Protein AF-A0A9X3H3V2-F1 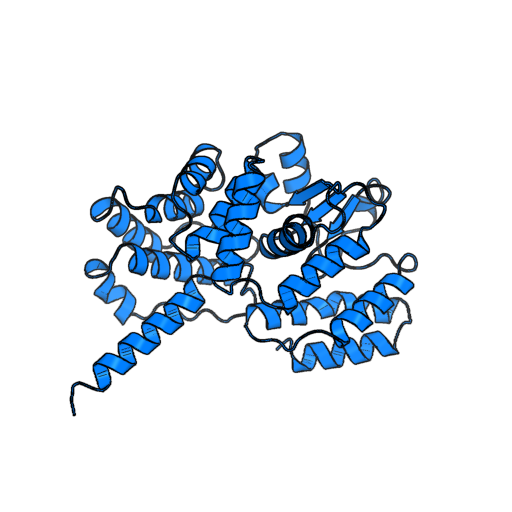(afdb_monomer)

Radius of gyration: 20.36 Å; Cα contacts (8 Å, |Δi|>4): 418; chains: 1; bounding box: 53×54×56 Å

Structure (mmCIF, N/CA/C/O backbone):
data_AF-A0A9X3H3V2-F1
#
_entry.id   AF-A0A9X3H3V2-F1
#
loop_
_atom_site.group_PDB
_atom_site.id
_atom_site.type_symbol
_atom_site.label_atom_id
_atom_site.label_alt_id
_atom_site.label_comp_id
_atom_site.label_asym_id
_atom_site.label_entity_id
_atom_site.label_seq_id
_atom_site.pdbx_PDB_ins_code
_atom_site.Cartn_x
_atom_site.Cartn_y
_atom_site.Cartn_z
_atom_site.occupancy
_atom_site.B_iso_or_equiv
_atom_site.auth_seq_id
_atom_site.auth_comp_id
_atom_site.auth_asym_id
_atom_site.auth_atom_id
_atom_site.pdbx_PDB_model_num
ATOM 1 N N . MET A 1 1 ? 30.804 -32.889 -5.001 1.00 40.91 1 MET A N 1
ATOM 2 C CA . MET A 1 1 ? 30.190 -31.909 -4.074 1.00 40.91 1 MET A CA 1
ATOM 3 C C . MET A 1 1 ? 30.409 -30.465 -4.551 1.00 40.91 1 MET A C 1
ATOM 5 O O . MET A 1 1 ? 31.005 -29.672 -3.840 1.00 40.91 1 MET A O 1
ATOM 9 N N . LYS A 1 2 ? 29.957 -30.107 -5.760 1.00 33.97 2 LYS A N 1
ATOM 10 C CA . LYS A 1 2 ? 29.980 -28.711 -6.259 1.00 33.97 2 LYS A CA 1
ATOM 11 C C . LYS A 1 2 ? 28.601 -28.218 -6.723 1.00 33.97 2 LYS A C 1
ATOM 13 O O . LYS A 1 2 ? 28.373 -27.022 -6.775 1.00 33.97 2 LYS A O 1
ATOM 18 N N . SER A 1 3 ? 27.652 -29.129 -6.941 1.00 34.62 3 SER A N 1
ATOM 19 C CA . SER A 1 3 ? 26.297 -28.804 -7.413 1.00 34.62 3 SER A CA 1
ATOM 20 C C . SER A 1 3 ? 25.302 -28.439 -6.304 1.00 34.62 3 SER A C 1
ATOM 22 O O . SER A 1 3 ? 24.216 -27.964 -6.600 1.00 34.62 3 SER A O 1
ATOM 24 N N . VAL A 1 4 ? 25.656 -28.646 -5.030 1.00 34.03 4 VAL A N 1
ATOM 25 C CA . VAL A 1 4 ? 24.771 -28.343 -3.885 1.00 34.03 4 VAL A CA 1
ATOM 26 C C . VAL A 1 4 ? 24.890 -26.875 -3.446 1.00 34.03 4 VAL A C 1
ATOM 28 O O . VAL A 1 4 ? 23.927 -26.317 -2.937 1.00 34.03 4 VAL A O 1
ATOM 31 N N . LEU A 1 5 ? 26.027 -26.215 -3.710 1.00 32.19 5 LEU A N 1
ATOM 32 C CA . LEU A 1 5 ? 26.212 -24.796 -3.370 1.00 32.19 5 LEU A CA 1
ATOM 33 C C . LEU A 1 5 ? 25.426 -23.851 -4.297 1.00 32.19 5 LEU A C 1
ATOM 35 O O . LEU A 1 5 ? 24.900 -22.851 -3.825 1.00 32.19 5 LEU A O 1
ATOM 39 N N . LEU A 1 6 ? 25.290 -24.182 -5.589 1.00 31.16 6 LEU A N 1
ATOM 40 C CA . LEU A 1 6 ? 24.523 -23.353 -6.532 1.00 31.16 6 LEU A CA 1
ATOM 41 C C . LEU A 1 6 ? 23.019 -23.352 -6.215 1.00 31.16 6 LEU A C 1
ATOM 43 O O . LEU A 1 6 ? 22.368 -22.321 -6.327 1.00 31.16 6 LEU A O 1
ATOM 47 N N . ALA A 1 7 ? 22.471 -24.485 -5.766 1.00 29.69 7 ALA A N 1
ATOM 48 C CA . ALA A 1 7 ? 21.060 -24.578 -5.390 1.00 29.69 7 ALA A CA 1
ATOM 49 C C . ALA A 1 7 ? 20.729 -23.751 -4.130 1.00 29.69 7 ALA A C 1
ATOM 51 O O . ALA A 1 7 ? 19.632 -23.214 -4.024 1.00 29.69 7 ALA A O 1
ATOM 52 N N . LEU A 1 8 ? 21.681 -23.600 -3.201 1.00 29.52 8 LEU A N 1
ATOM 53 C CA . LEU A 1 8 ? 21.511 -22.778 -1.996 1.00 29.52 8 LEU A CA 1
ATOM 54 C C . LEU A 1 8 ? 21.546 -21.268 -2.296 1.00 29.52 8 LEU A C 1
ATOM 56 O O . LEU A 1 8 ? 20.777 -20.532 -1.686 1.00 29.52 8 LEU A O 1
ATOM 60 N N . LEU A 1 9 ? 22.346 -20.823 -3.274 1.00 31.61 9 LEU A N 1
ATOM 61 C CA . LEU A 1 9 ? 22.368 -19.423 -3.736 1.00 31.61 9 LEU A CA 1
ATOM 62 C C . LEU A 1 9 ? 21.058 -19.006 -4.438 1.00 31.61 9 LEU A C 1
ATOM 64 O O . LEU A 1 9 ? 20.591 -17.881 -4.258 1.00 31.61 9 LEU A O 1
ATOM 68 N N . PHE A 1 10 ? 20.410 -19.924 -5.163 1.00 30.44 10 PHE A N 1
ATOM 69 C CA . PHE A 1 10 ? 19.099 -19.672 -5.784 1.00 30.44 10 PHE A CA 1
ATOM 70 C C . PHE A 1 10 ? 17.932 -19.659 -4.781 1.00 30.44 10 PHE A C 1
ATOM 72 O O . PHE A 1 10 ? 16.942 -18.959 -4.986 1.00 30.44 10 PHE A O 1
ATOM 79 N N . ILE A 1 11 ? 18.030 -20.396 -3.669 1.00 30.86 11 ILE A N 1
ATOM 80 C CA . ILE A 1 11 ? 17.001 -20.353 -2.616 1.00 30.86 11 ILE A CA 1
ATOM 81 C C . ILE A 1 11 ? 17.081 -19.030 -1.833 1.00 30.86 11 ILE A C 1
ATOM 83 O O . ILE A 1 11 ? 16.044 -18.484 -1.453 1.00 30.86 11 ILE A O 1
ATOM 87 N N . SER A 1 12 ? 18.278 -18.455 -1.654 1.00 31.70 12 SER A N 1
ATOM 88 C CA . SER A 1 12 ? 18.417 -17.119 -1.062 1.00 31.70 12 SER A CA 1
ATOM 89 C C . SER A 1 12 ? 17.879 -16.005 -1.966 1.00 31.70 12 SER A C 1
ATOM 91 O O . SER A 1 12 ? 17.213 -15.108 -1.457 1.00 31.70 12 SER A O 1
ATOM 93 N N . SER A 1 13 ? 18.066 -16.069 -3.291 1.00 30.08 13 SER A N 1
ATOM 94 C CA . SER A 1 13 ? 17.527 -15.047 -4.206 1.00 30.08 13 SER A CA 1
ATOM 95 C C . SER A 1 13 ? 15.996 -15.097 -4.318 1.00 30.08 13 SER A C 1
ATOM 97 O O . SER A 1 13 ? 15.350 -14.051 -4.367 1.00 30.08 13 SER A O 1
ATOM 99 N N . LEU A 1 14 ? 15.384 -16.285 -4.238 1.00 29.28 14 LEU A N 1
ATOM 100 C CA . LEU A 1 14 ? 13.921 -16.444 -4.189 1.00 29.28 14 LEU A CA 1
ATOM 101 C C . LEU A 1 14 ? 13.299 -15.922 -2.878 1.00 29.28 14 LEU A C 1
ATOM 103 O O . LEU A 1 14 ? 12.227 -15.312 -2.908 1.00 29.28 14 LEU A O 1
ATOM 107 N N . ALA A 1 15 ? 13.977 -16.093 -1.737 1.00 30.09 15 ALA A N 1
ATOM 108 C CA . ALA A 1 15 ? 13.547 -15.521 -0.455 1.00 30.09 15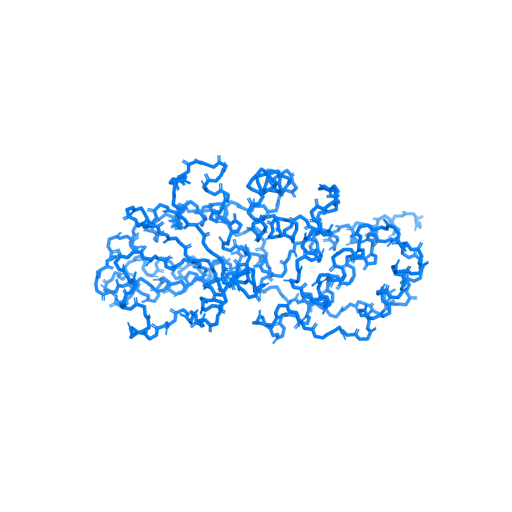 ALA A CA 1
ATOM 109 C C . ALA A 1 15 ? 13.712 -13.987 -0.407 1.00 30.09 15 ALA A C 1
ATOM 111 O O . ALA A 1 15 ? 12.914 -13.286 0.224 1.00 30.09 15 ALA A O 1
ATOM 112 N N . VAL A 1 16 ? 14.717 -13.448 -1.105 1.00 35.44 16 VAL A N 1
ATOM 113 C CA . VAL A 1 16 ? 14.863 -12.003 -1.327 1.00 35.44 16 VAL A CA 1
ATOM 114 C C . VAL A 1 16 ? 13.769 -11.493 -2.268 1.00 35.44 16 VAL A C 1
ATOM 116 O O . VAL A 1 16 ? 13.209 -10.442 -1.993 1.00 35.44 16 VAL A O 1
ATOM 119 N N . GLY A 1 17 ? 13.377 -12.252 -3.297 1.00 31.91 17 GLY A N 1
ATOM 120 C CA . GLY A 1 17 ? 12.310 -11.883 -4.235 1.00 31.91 17 GLY A CA 1
ATOM 121 C C . GLY A 1 17 ? 10.917 -11.772 -3.601 1.00 31.91 17 GLY A C 1
ATOM 122 O O . GLY A 1 17 ? 10.203 -10.806 -3.868 1.00 31.91 17 GLY A O 1
ATOM 123 N N . GLN A 1 18 ? 10.543 -12.693 -2.702 1.00 36.38 18 GLN A N 1
ATOM 124 C CA . GLN A 1 18 ? 9.290 -12.580 -1.933 1.00 36.38 18 GLN A CA 1
ATOM 125 C C . GLN A 1 18 ? 9.290 -11.355 -1.011 1.00 36.38 18 GLN A C 1
ATOM 127 O O . GLN A 1 18 ? 8.320 -10.603 -0.980 1.00 36.38 18 GLN A O 1
ATOM 132 N N . ASN A 1 19 ? 10.397 -11.125 -0.302 1.00 47.00 19 ASN A N 1
ATOM 133 C CA . ASN A 1 19 ? 10.561 -9.962 0.565 1.00 47.00 19 ASN A CA 1
ATOM 134 C C . ASN A 1 19 ? 10.630 -8.651 -0.229 1.00 47.00 19 ASN A C 1
ATOM 136 O O . ASN A 1 19 ? 10.137 -7.630 0.228 1.00 47.00 19 ASN A O 1
ATOM 140 N N . ALA A 1 20 ? 11.238 -8.642 -1.413 1.00 47.09 20 ALA A N 1
ATOM 141 C CA . ALA A 1 20 ? 11.348 -7.463 -2.261 1.00 47.09 20 ALA A CA 1
ATOM 142 C C . ALA A 1 20 ? 10.005 -7.095 -2.897 1.00 47.09 20 ALA A C 1
ATOM 144 O O . ALA A 1 20 ? 9.758 -5.911 -3.075 1.00 47.09 20 ALA A O 1
ATOM 145 N N . ALA A 1 21 ? 9.117 -8.054 -3.173 1.00 53.84 21 ALA A N 1
ATOM 146 C CA . ALA A 1 21 ? 7.834 -7.792 -3.830 1.00 53.84 21 ALA A CA 1
ATOM 147 C C . ALA A 1 21 ? 6.795 -7.076 -2.949 1.00 53.84 21 ALA A C 1
ATOM 149 O O . ALA A 1 21 ? 5.831 -6.516 -3.464 1.00 53.84 21 ALA A O 1
ATOM 150 N N . ILE A 1 22 ? 6.983 -7.082 -1.631 1.00 57.91 22 ILE A N 1
ATOM 151 C CA . ILE A 1 22 ? 6.088 -6.411 -0.691 1.00 57.91 22 ILE A CA 1
ATOM 152 C C . ILE A 1 22 ? 6.467 -4.914 -0.627 1.00 57.91 22 ILE A C 1
ATOM 154 O O . ILE A 1 22 ? 7.638 -4.612 -0.373 1.00 57.91 22 ILE A O 1
ATOM 158 N N . PRO A 1 23 ? 5.539 -3.961 -0.862 1.00 58.97 23 PRO A N 1
ATOM 159 C CA . PRO A 1 23 ? 5.799 -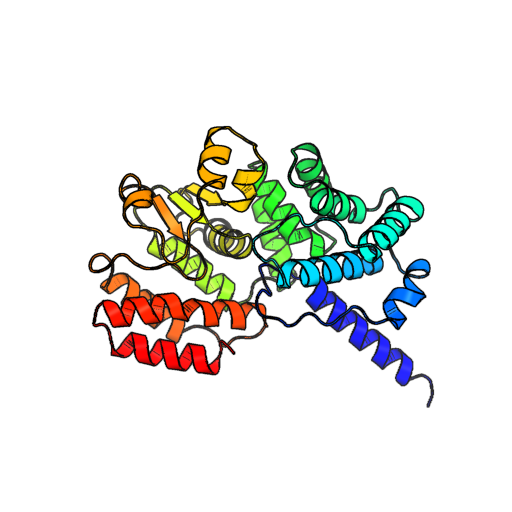2.526 -0.751 1.00 58.97 23 PRO A CA 1
ATOM 160 C C . PRO A 1 23 ? 6.321 -2.138 0.625 1.00 58.97 23 PRO A C 1
ATOM 162 O O . PRO A 1 23 ? 5.945 -2.736 1.633 1.00 58.97 23 PRO A O 1
ATOM 165 N N . PHE A 1 24 ? 7.116 -1.069 0.685 1.00 55.41 24 PHE A N 1
ATOM 166 C CA . PHE A 1 24 ? 7.633 -0.539 1.950 1.00 55.41 24 PHE A CA 1
ATOM 167 C C . PHE A 1 24 ? 6.525 -0.280 2.983 1.00 55.41 24 PHE A C 1
ATOM 169 O O . PHE A 1 24 ? 6.716 -0.482 4.180 1.00 55.41 24 PHE A O 1
ATOM 176 N N . GLU A 1 25 ? 5.348 0.159 2.541 1.00 53.66 25 GLU A N 1
ATOM 177 C CA . GLU A 1 25 ? 4.201 0.426 3.403 1.00 53.66 25 GLU A CA 1
ATOM 178 C C . GLU A 1 25 ? 3.745 -0.802 4.163 1.00 53.66 25 GLU A C 1
ATOM 180 O O . GLU A 1 25 ? 3.223 -0.621 5.256 1.00 53.66 25 GLU A O 1
ATOM 185 N N . LEU A 1 26 ? 3.947 -1.987 3.592 1.00 54.38 26 LEU A N 1
ATOM 186 C CA . LEU A 1 26 ? 3.696 -3.284 4.192 1.00 54.38 26 LEU A CA 1
ATOM 187 C C . LEU A 1 26 ? 4.945 -3.817 4.920 1.00 54.38 26 LEU A C 1
ATOM 189 O O . LEU A 1 26 ? 4.947 -4.964 5.288 1.00 54.38 26 LEU A O 1
ATOM 193 N N . GLU A 1 27 ? 6.027 -3.070 5.143 1.00 55.81 27 GLU A N 1
ATOM 194 C CA . GLU A 1 27 ? 7.238 -3.584 5.825 1.00 55.81 27 GLU A CA 1
ATOM 195 C C . GLU A 1 27 ? 7.994 -2.469 6.588 1.00 55.81 27 GLU A C 1
ATOM 197 O O . GLU A 1 27 ? 9.221 -2.483 6.697 1.00 55.81 27 GLU A O 1
ATOM 202 N N . ARG A 1 28 ? 7.277 -1.460 7.109 1.00 45.72 28 ARG A N 1
ATOM 203 C CA . ARG A 1 28 ? 7.844 -0.171 7.578 1.00 45.72 28 ARG A CA 1
ATOM 204 C C . ARG A 1 28 ? 8.901 -0.254 8.689 1.00 45.72 28 ARG A C 1
ATOM 206 O O . ARG A 1 28 ? 9.583 0.739 8.923 1.00 45.72 28 ARG A O 1
ATOM 213 N N . PHE A 1 29 ? 9.023 -1.392 9.368 1.00 46.44 29 PHE A N 1
ATOM 214 C CA . PHE A 1 29 ? 9.914 -1.592 10.518 1.00 46.44 29 PHE A CA 1
ATOM 215 C C . PHE A 1 29 ? 11.009 -2.630 10.259 1.00 46.44 29 PHE A C 1
ATOM 217 O O . PHE A 1 29 ? 11.772 -2.970 11.157 1.00 46.44 29 PHE A O 1
ATOM 224 N N . LYS A 1 30 ? 11.113 -3.119 9.021 1.00 52.00 30 LYS A N 1
ATOM 225 C CA . LYS A 1 30 ? 12.216 -3.976 8.607 1.00 52.00 30 LYS A CA 1
ATOM 226 C C . LYS A 1 30 ? 13.473 -3.132 8.414 1.00 52.00 30 LYS A C 1
ATOM 228 O O . LYS A 1 30 ? 13.432 -2.099 7.743 1.00 52.00 30 LYS A O 1
ATOM 233 N N . GLU A 1 31 ? 14.599 -3.585 8.952 1.00 51.72 31 GLU A N 1
ATOM 234 C CA . GLU A 1 31 ? 15.893 -3.061 8.527 1.00 51.72 31 GLU A CA 1
ATOM 235 C C . GLU A 1 31 ? 16.171 -3.522 7.093 1.00 51.72 31 GLU A C 1
ATOM 237 O O . GLU A 1 31 ? 16.134 -4.716 6.787 1.00 51.72 31 GLU A O 1
ATOM 242 N N . TYR A 1 32 ? 16.435 -2.566 6.202 1.00 57.56 32 TYR A N 1
ATOM 243 C CA . TYR A 1 32 ? 16.812 -2.853 4.822 1.00 57.56 32 TYR A CA 1
ATOM 244 C C . TYR A 1 32 ? 18.330 -2.745 4.694 1.00 57.56 32 TYR A C 1
ATOM 246 O O . TYR A 1 32 ? 18.855 -1.623 4.746 1.00 57.56 32 TYR A O 1
ATOM 254 N N . PRO A 1 33 ? 19.048 -3.874 4.549 1.00 56.81 33 PRO A N 1
ATOM 255 C CA . PRO A 1 33 ? 20.486 -3.838 4.350 1.00 56.81 33 PRO A CA 1
ATOM 256 C C . PRO A 1 33 ? 20.827 -3.125 3.037 1.00 56.81 33 PRO A C 1
ATOM 258 O O . PRO A 1 33 ? 19.988 -2.967 2.147 1.00 56.81 33 PRO A O 1
ATOM 261 N N . MET A 1 34 ? 22.077 -2.671 2.923 1.00 59.25 34 MET A N 1
ATOM 262 C CA . MET A 1 34 ? 22.601 -2.211 1.637 1.00 59.25 34 MET A CA 1
ATOM 263 C C . MET A 1 34 ? 22.497 -3.354 0.627 1.00 59.25 34 MET A C 1
ATOM 265 O O . MET A 1 34 ? 22.720 -4.511 0.987 1.00 59.25 34 MET A O 1
ATOM 269 N N . ILE A 1 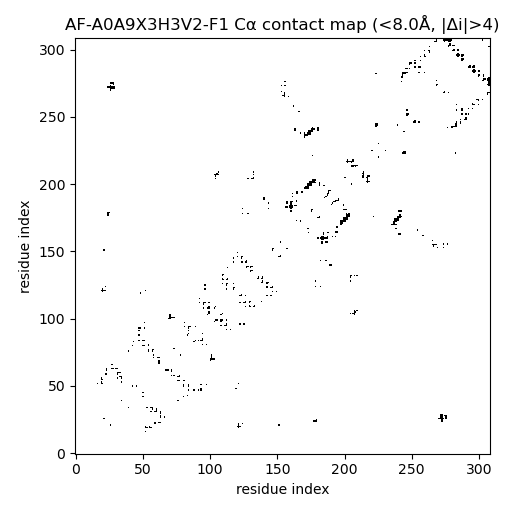35 ? 22.159 -3.021 -0.618 1.00 65.75 35 ILE A N 1
ATOM 270 C CA . ILE A 1 35 ? 22.234 -3.989 -1.711 1.00 65.75 35 ILE A CA 1
ATOM 271 C C . ILE A 1 35 ? 23.679 -4.472 -1.796 1.00 65.75 35 ILE A C 1
ATOM 273 O O . ILE A 1 35 ? 24.611 -3.666 -1.742 1.00 65.75 35 ILE A O 1
ATOM 277 N N . ASP A 1 36 ? 23.839 -5.793 -1.842 1.00 66.81 36 ASP A N 1
ATOM 278 C CA . ASP A 1 36 ? 25.149 -6.426 -1.858 1.00 66.81 36 ASP A CA 1
ATOM 279 C C . ASP A 1 36 ? 25.947 -5.937 -3.069 1.00 66.81 36 ASP A C 1
ATOM 281 O O . ASP A 1 36 ? 25.413 -5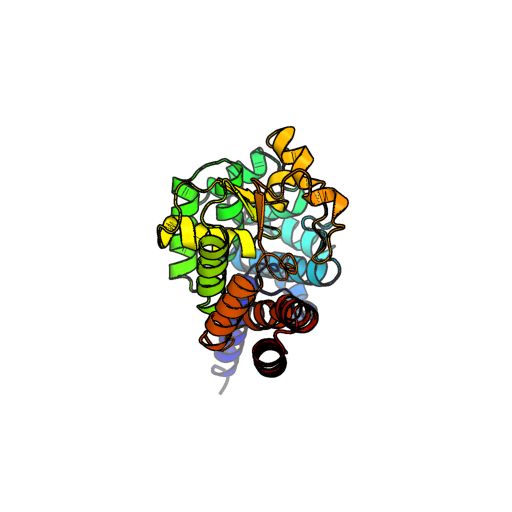.769 -4.169 1.00 66.81 36 ASP A O 1
ATOM 285 N N . LYS A 1 37 ? 27.245 -5.733 -2.866 1.00 62.78 37 LYS A N 1
ATOM 286 C CA . LYS A 1 37 ? 28.154 -5.345 -3.932 1.00 62.78 37 LYS A CA 1
ATOM 287 C C . LYS A 1 37 ? 28.166 -6.397 -5.045 1.00 62.78 37 LYS A C 1
ATOM 289 O O . LYS A 1 37 ? 28.175 -6.023 -6.206 1.00 62.78 37 LYS A O 1
ATOM 294 N N . GLU A 1 38 ? 28.047 -7.684 -4.712 1.00 60.34 38 GLU A N 1
ATOM 295 C CA . GLU A 1 38 ? 27.938 -8.751 -5.720 1.00 60.34 38 GLU A CA 1
ATOM 296 C C . GLU A 1 38 ? 26.656 -8.657 -6.567 1.00 60.34 38 GLU A C 1
ATOM 298 O O . GLU A 1 38 ? 26.662 -9.040 -7.734 1.00 60.34 38 GLU A O 1
ATOM 303 N N . VAL A 1 39 ? 25.558 -8.132 -6.014 1.00 64.81 39 VAL A N 1
ATOM 304 C CA . VAL A 1 39 ? 24.313 -7.885 -6.765 1.00 64.81 39 VAL A CA 1
ATOM 305 C C . VAL A 1 39 ? 24.485 -6.666 -7.674 1.00 64.81 39 VAL A C 1
ATOM 307 O O . VAL A 1 39 ? 24.067 -6.704 -8.827 1.00 64.81 39 VAL A O 1
ATOM 310 N N . SER A 1 40 ? 25.147 -5.616 -7.181 1.00 68.00 40 SER A N 1
ATOM 311 C CA . SER A 1 40 ? 25.473 -4.419 -7.968 1.00 68.00 40 SER A CA 1
ATOM 312 C C . SER A 1 40 ? 26.457 -4.704 -9.106 1.00 68.00 40 SER A C 1
ATOM 314 O O . SER A 1 40 ? 26.326 -4.126 -10.176 1.00 68.00 40 SER A O 1
ATOM 316 N N . ASP A 1 41 ? 27.424 -5.598 -8.898 1.00 74.31 41 ASP A N 1
ATOM 317 C CA . ASP A 1 41 ? 28.465 -5.909 -9.884 1.00 74.31 41 ASP A CA 1
ATOM 318 C C . ASP A 1 41 ? 27.943 -6.808 -11.034 1.00 74.31 41 ASP A C 1
ATOM 320 O O . ASP A 1 41 ? 28.627 -6.961 -12.043 1.00 74.31 41 ASP A O 1
ATOM 324 N N . ASN A 1 42 ? 26.735 -7.386 -10.911 1.00 83.38 42 ASN A N 1
ATOM 325 C CA . ASN A 1 42 ? 26.153 -8.338 -11.874 1.00 83.38 42 ASN A CA 1
ATOM 326 C C . ASN A 1 42 ? 24.808 -7.882 -12.484 1.00 83.38 42 ASN A C 1
ATOM 328 O O . ASN A 1 42 ? 24.068 -8.708 -13.020 1.00 83.38 42 ASN A O 1
ATOM 332 N N . LEU A 1 43 ? 24.458 -6.592 -12.407 1.00 87.00 43 LEU A N 1
ATOM 333 C CA . LEU A 1 43 ? 23.175 -6.079 -12.923 1.00 87.00 43 LEU A CA 1
ATOM 334 C C . LEU A 1 43 ? 22.964 -6.379 -14.414 1.00 87.00 43 LEU A C 1
ATOM 336 O O . LEU A 1 43 ? 21.854 -6.679 -14.844 1.00 87.00 43 LEU A O 1
ATOM 340 N N . GLU A 1 44 ? 24.034 -6.330 -15.204 1.00 89.00 44 GLU A N 1
ATOM 341 C CA . GLU A 1 44 ? 23.990 -6.531 -16.654 1.00 89.00 44 GLU A CA 1
ATOM 342 C C . GLU A 1 44 ? 23.425 -7.904 -17.065 1.00 89.00 44 GLU A C 1
ATOM 344 O O . GLU A 1 44 ? 22.784 -8.009 -18.111 1.00 89.00 44 GLU A O 1
ATOM 349 N N . ASP A 1 45 ? 23.603 -8.943 -16.249 1.00 87.88 45 ASP A N 1
ATOM 350 C CA . ASP A 1 45 ? 23.163 -10.307 -16.570 1.00 87.88 45 ASP A CA 1
ATOM 351 C C . ASP A 1 45 ? 21.734 -10.617 -16.085 1.00 87.88 45 ASP A C 1
ATOM 353 O O . ASP A 1 45 ? 21.223 -11.718 -16.301 1.00 87.88 45 ASP A O 1
ATOM 357 N N . MET A 1 46 ? 21.073 -9.657 -15.434 1.00 88.69 46 MET A N 1
ATOM 358 C CA . MET A 1 46 ? 19.753 -9.845 -14.838 1.00 88.69 46 MET A CA 1
ATOM 359 C C . MET A 1 46 ? 18.608 -9.701 -15.850 1.00 88.69 46 MET A C 1
ATOM 361 O O . MET A 1 46 ? 18.631 -8.909 -16.800 1.00 88.69 46 MET A O 1
ATOM 365 N N . THR A 1 47 ? 17.538 -10.454 -15.604 1.00 88.81 47 THR A N 1
ATOM 366 C CA . THR A 1 47 ? 16.247 -10.280 -16.277 1.00 88.81 47 THR A CA 1
ATOM 367 C C . THR A 1 47 ? 15.568 -8.976 -15.849 1.00 88.81 47 THR A C 1
ATOM 369 O O . THR A 1 47 ? 15.848 -8.429 -14.782 1.00 88.81 47 THR A O 1
ATOM 372 N N . ALA A 1 48 ? 14.598 -8.496 -16.634 1.00 86.50 48 ALA A N 1
ATOM 373 C CA . ALA A 1 48 ? 13.813 -7.309 -16.280 1.00 86.50 48 ALA A CA 1
ATOM 374 C C . ALA A 1 48 ? 13.124 -7.428 -14.906 1.00 86.50 48 ALA A C 1
ATOM 376 O O . ALA A 1 48 ? 13.051 -6.453 -14.161 1.00 86.50 48 ALA A O 1
ATOM 377 N N . GLY A 1 49 ? 12.637 -8.623 -14.555 1.00 84.69 49 GLY A N 1
ATOM 378 C CA . GLY A 1 49 ? 12.026 -8.887 -13.252 1.00 84.69 49 GLY A CA 1
ATOM 379 C C . GLY A 1 49 ? 13.030 -8.819 -12.100 1.00 84.69 49 GLY A C 1
ATOM 380 O O . GLY A 1 49 ? 12.725 -8.244 -11.060 1.00 84.69 49 GLY A O 1
ATOM 381 N N . GLU A 1 50 ? 14.238 -9.353 -12.282 1.00 86.31 50 GLU A N 1
ATOM 382 C CA . GLU A 1 50 ? 15.309 -9.272 -11.279 1.00 86.31 50 GLU A CA 1
ATOM 383 C C . GLU A 1 50 ? 15.784 -7.831 -11.087 1.00 86.31 50 GLU A C 1
ATOM 385 O O . GLU A 1 50 ? 15.820 -7.351 -9.954 1.00 86.31 50 GLU A O 1
ATOM 390 N N . LEU A 1 51 ? 16.033 -7.107 -12.183 1.00 89.38 51 LEU A N 1
ATOM 391 C CA . LEU A 1 51 ? 16.362 -5.680 -12.158 1.00 89.38 51 LEU A CA 1
ATOM 392 C C . LEU A 1 51 ? 15.293 -4.874 -11.414 1.00 89.38 51 LEU A C 1
ATOM 394 O O . LEU A 1 51 ? 15.610 -4.074 -10.536 1.00 89.38 51 LEU A O 1
ATOM 398 N N . LEU A 1 52 ? 14.016 -5.133 -11.698 1.00 87.69 52 LEU A N 1
ATOM 399 C CA . LEU A 1 52 ? 12.899 -4.477 -11.024 1.00 87.69 52 LEU A CA 1
ATOM 400 C C . LEU A 1 52 ? 12.870 -4.756 -9.514 1.00 87.69 52 LEU A C 1
ATOM 402 O O . LEU A 1 52 ? 12.587 -3.854 -8.723 1.00 87.69 52 LEU A O 1
ATOM 406 N N . LEU A 1 53 ? 13.166 -5.987 -9.091 1.00 84.38 53 LEU A N 1
ATOM 407 C CA . LEU A 1 53 ? 13.229 -6.334 -7.670 1.00 84.38 53 LEU A CA 1
ATOM 408 C C . LEU A 1 53 ? 14.380 -5.608 -6.964 1.00 84.38 53 LEU A C 1
ATOM 410 O O . LEU A 1 53 ? 14.187 -5.130 -5.845 1.00 84.38 53 LEU A O 1
ATOM 414 N N . VAL A 1 54 ? 15.542 -5.474 -7.614 1.00 86.56 54 VAL A N 1
ATOM 415 C CA . VAL A 1 54 ? 16.680 -4.706 -7.082 1.00 86.56 54 VAL A CA 1
ATOM 416 C C . VAL A 1 54 ? 16.342 -3.212 -7.019 1.00 86.56 54 VAL A C 1
ATOM 418 O O . VAL A 1 54 ? 16.539 -2.585 -5.975 1.00 86.56 54 VAL A O 1
ATOM 421 N N . PHE A 1 55 ? 15.742 -2.656 -8.078 1.00 88.88 55 PHE A N 1
ATOM 422 C CA . PHE A 1 55 ? 15.264 -1.270 -8.112 1.00 88.88 55 PHE A CA 1
ATOM 423 C C . PHE A 1 55 ? 14.309 -0.980 -6.951 1.00 88.88 55 PHE A C 1
ATOM 425 O O . PHE A 1 55 ? 14.451 0.016 -6.235 1.00 88.88 55 PHE A O 1
ATOM 432 N N . HIS A 1 56 ? 13.330 -1.865 -6.746 1.00 86.06 56 HIS A N 1
ATOM 433 C CA . HIS A 1 56 ? 12.340 -1.707 -5.694 1.00 86.06 56 HIS A CA 1
ATOM 434 C C . HIS A 1 56 ? 12.952 -1.891 -4.299 1.00 86.06 56 HIS A C 1
ATOM 436 O O . HIS A 1 56 ? 12.625 -1.137 -3.385 1.00 86.06 56 HIS A O 1
ATOM 442 N N . ALA A 1 57 ? 13.884 -2.829 -4.110 1.00 81.88 57 ALA A N 1
ATOM 443 C CA . ALA A 1 57 ? 14.595 -2.981 -2.841 1.00 81.88 57 ALA A CA 1
ATOM 444 C C . ALA A 1 57 ? 15.356 -1.700 -2.450 1.00 81.88 57 ALA A C 1
ATOM 446 O O . ALA A 1 57 ? 15.267 -1.256 -1.301 1.00 81.88 57 ALA A O 1
ATOM 447 N N . GLU A 1 58 ? 16.028 -1.059 -3.411 1.00 85.06 58 GLU A N 1
ATOM 448 C CA . GLU A 1 58 ? 16.716 0.217 -3.188 1.00 85.06 58 GLU A CA 1
ATOM 449 C C . GLU A 1 58 ? 15.731 1.344 -2.854 1.00 85.06 58 GLU A C 1
ATOM 451 O O . GLU A 1 58 ? 15.940 2.096 -1.896 1.00 85.06 58 GLU A O 1
ATOM 456 N N . TYR A 1 59 ? 14.603 1.408 -3.571 1.00 84.88 59 TYR A N 1
ATOM 457 C CA . TYR A 1 59 ? 13.505 2.325 -3.262 1.00 84.88 59 TYR A CA 1
ATOM 458 C C . TYR A 1 59 ? 13.032 2.168 -1.808 1.00 84.88 59 TYR A C 1
ATOM 460 O O . TYR A 1 59 ? 12.940 3.157 -1.071 1.00 84.88 59 TYR A O 1
ATOM 468 N N . LYS A 1 60 ? 12.786 0.931 -1.355 1.00 79.12 60 LYS A N 1
ATOM 469 C CA . LYS A 1 60 ? 12.361 0.653 0.026 1.00 79.12 60 LYS A CA 1
ATOM 470 C C . LYS A 1 60 ? 13.398 1.110 1.044 1.00 79.12 60 LYS A C 1
ATOM 472 O O . LYS A 1 60 ? 13.035 1.735 2.040 1.00 79.12 60 LYS A O 1
ATOM 477 N N . ARG A 1 61 ? 14.685 0.876 0.781 1.00 77.88 61 ARG A N 1
ATOM 478 C CA . ARG A 1 61 ? 15.787 1.310 1.651 1.00 77.88 61 ARG A CA 1
ATOM 479 C C . ARG A 1 61 ? 15.861 2.833 1.778 1.00 77.88 61 ARG A C 1
ATOM 481 O O . ARG A 1 61 ? 16.029 3.357 2.881 1.00 77.88 61 ARG A O 1
ATOM 488 N N . ILE A 1 62 ? 15.725 3.562 0.671 1.00 77.44 62 ILE A N 1
ATOM 489 C CA . ILE A 1 62 ? 15.703 5.034 0.677 1.00 77.44 62 ILE A CA 1
ATOM 490 C C . ILE A 1 62 ? 14.497 5.533 1.475 1.00 77.44 62 ILE A C 1
ATOM 492 O O . ILE A 1 62 ? 14.628 6.417 2.328 1.00 77.44 62 ILE A O 1
ATOM 496 N N . ARG A 1 63 ? 13.330 4.926 1.258 1.00 76.12 63 ARG A N 1
ATOM 497 C CA . ARG A 1 63 ? 12.104 5.279 1.972 1.00 76.12 63 ARG A CA 1
ATOM 498 C C . ARG A 1 63 ? 12.113 4.937 3.447 1.00 76.12 63 ARG A C 1
ATOM 500 O O . ARG A 1 63 ? 11.555 5.713 4.216 1.00 76.12 63 ARG A O 1
ATOM 507 N N . ALA A 1 64 ? 12.807 3.887 3.870 1.00 67.38 64 ALA A N 1
ATOM 508 C CA . ALA A 1 64 ? 13.003 3.596 5.287 1.00 67.38 64 ALA A CA 1
ATOM 509 C C . ALA A 1 64 ? 13.647 4.779 6.034 1.00 67.38 64 ALA A C 1
ATOM 511 O O . ALA A 1 64 ? 13.291 5.061 7.175 1.00 67.38 64 ALA A O 1
ATOM 512 N N . LYS A 1 65 ? 14.530 5.541 5.370 1.00 66.12 65 LYS A N 1
ATOM 513 C CA . LYS A 1 65 ? 15.150 6.748 5.945 1.00 66.12 65 LYS A CA 1
ATOM 514 C C . LYS A 1 65 ? 14.206 7.951 5.987 1.00 66.12 65 LYS A C 1
ATOM 516 O O . LYS A 1 65 ? 14.344 8.803 6.862 1.00 66.12 65 LYS A O 1
ATOM 521 N N . LYS A 1 66 ? 13.282 8.060 5.026 1.00 65.00 66 LYS A N 1
ATOM 522 C CA . LYS A 1 66 ? 12.301 9.157 4.918 1.00 65.00 66 LYS A CA 1
ATOM 523 C C . LYS A 1 66 ? 10.902 8.617 4.568 1.00 65.00 66 LYS A C 1
ATOM 525 O O . LYS A 1 66 ? 10.434 8.820 3.447 1.00 65.00 66 LYS A O 1
ATOM 530 N N . PRO A 1 67 ? 10.186 7.980 5.517 1.00 59.91 67 PRO A N 1
ATOM 531 C CA . PRO A 1 67 ? 8.933 7.269 5.227 1.00 59.91 67 PRO A CA 1
ATOM 532 C C . PRO A 1 67 ? 7.810 8.145 4.656 1.00 59.91 67 PRO A C 1
ATOM 534 O O . PRO A 1 67 ? 6.927 7.648 3.957 1.00 59.91 67 PRO A O 1
ATOM 537 N N . SER A 1 68 ? 7.839 9.451 4.936 1.00 57.25 68 SER A N 1
ATOM 538 C CA . SER A 1 68 ? 6.870 10.439 4.448 1.00 57.25 68 SER A CA 1
ATOM 539 C C . SER A 1 68 ? 7.058 10.824 2.974 1.00 57.25 68 SER A C 1
ATOM 541 O O . SER A 1 68 ? 6.148 11.416 2.387 1.00 57.25 68 SER A O 1
ATOM 543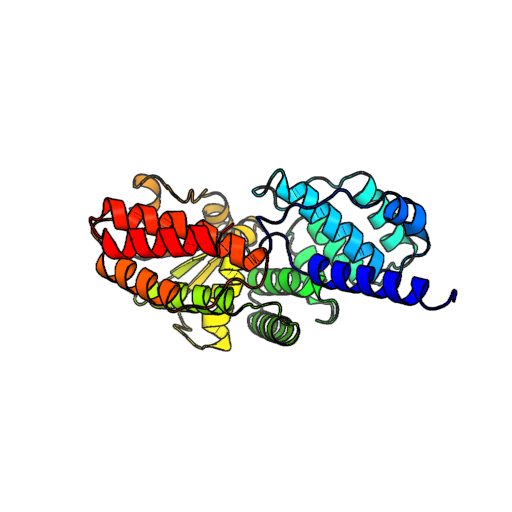 N N . HIS A 1 69 ? 8.209 10.505 2.373 1.00 67.69 69 HIS A N 1
ATOM 544 C CA . HIS A 1 69 ? 8.544 10.824 0.986 1.00 67.69 69 HIS A CA 1
ATOM 545 C C . HIS A 1 69 ? 8.293 9.593 0.110 1.00 67.69 69 HIS A C 1
ATOM 547 O O . HIS A 1 69 ? 9.102 8.673 0.070 1.00 67.69 69 HIS A O 1
ATOM 553 N N . TYR A 1 70 ? 7.145 9.569 -0.566 1.00 70.81 70 TYR A N 1
ATOM 554 C CA . TYR A 1 70 ? 6.730 8.437 -1.403 1.00 70.81 70 TYR A CA 1
ATOM 555 C C . TYR A 1 70 ? 7.414 8.402 -2.776 1.00 70.81 70 TYR A C 1
ATOM 557 O O . TYR A 1 70 ? 7.569 7.321 -3.333 1.00 70.81 70 TYR A O 1
ATOM 565 N N . PHE A 1 71 ? 7.853 9.559 -3.275 1.00 78.75 71 PHE A N 1
ATOM 566 C CA . PHE A 1 71 ? 8.579 9.717 -4.537 1.00 78.75 71 PHE A CA 1
ATOM 567 C C . PHE A 1 71 ? 9.928 10.394 -4.247 1.00 78.75 71 PHE A C 1
ATOM 569 O O . PHE A 1 71 ? 10.057 11.609 -4.409 1.00 78.75 71 PHE A O 1
ATOM 576 N N . PRO A 1 72 ? 10.889 9.674 -3.640 1.00 81.19 72 PRO A N 1
ATOM 577 C CA . PRO A 1 72 ? 12.234 10.200 -3.456 1.00 81.19 72 PRO A CA 1
ATOM 578 C C . PRO A 1 72 ? 12.949 10.319 -4.809 1.00 81.19 72 PRO A C 1
ATOM 580 O O . PRO A 1 72 ? 12.644 9.580 -5.741 1.00 81.19 72 PRO A O 1
ATOM 583 N N . GLU A 1 73 ? 13.935 11.212 -4.894 1.00 86.69 73 GLU A N 1
ATOM 584 C CA . GLU A 1 73 ? 14.867 11.223 -6.026 1.00 86.69 73 GLU A CA 1
ATOM 585 C C . GLU A 1 73 ? 15.565 9.861 -6.150 1.00 86.69 73 GLU A C 1
ATOM 587 O O . GLU A 1 73 ? 15.940 9.257 -5.138 1.00 86.69 73 GLU A O 1
ATOM 592 N N . LEU A 1 74 ? 15.745 9.396 -7.389 1.00 89.88 74 LEU A N 1
ATOM 593 C CA . LEU A 1 74 ? 16.419 8.131 -7.668 1.00 89.88 74 LEU A CA 1
ATOM 594 C C . LEU A 1 74 ? 17.886 8.186 -7.224 1.00 89.88 74 LEU A C 1
ATOM 596 O O . LEU A 1 74 ? 18.603 9.148 -7.528 1.00 89.88 74 LEU A O 1
ATOM 600 N N . SER A 1 75 ? 18.352 7.134 -6.545 1.00 89.62 75 SER A N 1
ATOM 601 C CA . SER A 1 75 ? 19.784 6.949 -6.290 1.00 89.62 75 SER A CA 1
ATOM 602 C C . SER A 1 75 ? 20.541 6.610 -7.575 1.00 89.62 75 SER A C 1
ATOM 604 O O . SER A 1 75 ? 19.941 6.245 -8.585 1.00 89.62 75 SER A O 1
ATOM 606 N N . ASP A 1 76 ? 21.870 6.714 -7.548 1.00 90.38 76 ASP A N 1
ATOM 607 C CA . ASP A 1 76 ? 22.693 6.405 -8.726 1.00 90.38 76 ASP A CA 1
ATOM 608 C C . ASP A 1 76 ? 22.535 4.943 -9.169 1.00 90.38 76 ASP A C 1
ATOM 610 O O . ASP A 1 76 ? 22.400 4.685 -10.360 1.00 90.38 76 ASP A O 1
ATOM 614 N N . LEU A 1 77 ? 22.393 4.017 -8.214 1.00 89.56 77 LEU A N 1
ATOM 615 C CA . LEU A 1 77 ? 22.063 2.617 -8.494 1.00 89.56 77 LEU A CA 1
ATOM 616 C C . LEU A 1 77 ? 20.691 2.469 -9.177 1.00 89.56 77 LEU A C 1
ATOM 618 O O . LEU A 1 77 ? 20.539 1.689 -10.108 1.00 89.56 77 LEU A O 1
ATOM 622 N N . GLN A 1 78 ? 19.675 3.221 -8.741 1.00 91.56 78 GLN A N 1
ATOM 623 C CA . GLN A 1 78 ? 18.357 3.177 -9.384 1.00 91.56 78 GLN A CA 1
ATOM 624 C C . GLN A 1 78 ? 18.376 3.755 -10.799 1.00 91.56 78 GLN A C 1
ATOM 626 O O . GLN A 1 78 ? 17.646 3.253 -11.649 1.00 91.56 78 GLN A O 1
ATOM 631 N N . LYS A 1 79 ? 19.190 4.787 -11.053 1.00 94.12 79 LYS A N 1
ATOM 632 C CA . LYS A 1 79 ? 19.380 5.344 -12.401 1.00 94.12 79 LYS A CA 1
ATOM 633 C C . LYS A 1 79 ? 20.042 4.322 -13.321 1.00 94.12 79 LYS A C 1
ATOM 635 O O . LYS A 1 79 ? 19.526 4.076 -14.399 1.00 94.12 79 LYS A O 1
ATOM 640 N N . GLU A 1 80 ? 21.101 3.662 -12.854 1.00 93.75 80 GLU A N 1
ATOM 641 C CA . GLU A 1 80 ? 21.768 2.590 -13.601 1.00 93.75 80 GLU A CA 1
ATOM 642 C C . GLU A 1 80 ? 20.804 1.442 -13.936 1.00 93.75 80 GLU A C 1
ATOM 644 O O . GLU A 1 80 ? 20.695 1.028 -15.088 1.00 93.75 80 GLU A O 1
ATOM 649 N N . ILE A 1 81 ? 20.027 0.970 -12.955 1.00 93.19 81 ILE A N 1
ATOM 650 C CA . ILE A 1 81 ? 19.033 -0.088 -13.181 1.00 93.19 81 ILE A CA 1
ATOM 651 C C . ILE A 1 81 ? 17.935 0.367 -14.149 1.00 93.19 81 ILE A C 1
ATOM 653 O O . ILE A 1 81 ? 17.517 -0.412 -15.005 1.00 93.19 81 ILE A O 1
ATOM 657 N N . LYS A 1 82 ? 17.461 1.613 -14.032 1.00 94.25 82 LYS A N 1
ATOM 658 C CA . LYS A 1 82 ? 16.491 2.195 -14.968 1.00 94.25 82 LYS A CA 1
ATOM 659 C C . LYS A 1 82 ? 17.037 2.158 -16.397 1.00 94.25 82 LYS A C 1
ATOM 661 O O . LYS A 1 82 ? 16.361 1.619 -17.268 1.00 94.25 82 LYS A O 1
ATOM 666 N N . ASP A 1 83 ? 18.254 2.651 -16.613 1.00 94.69 83 ASP A N 1
ATOM 667 C CA . ASP A 1 83 ? 18.885 2.685 -17.937 1.00 94.69 83 ASP A CA 1
ATOM 668 C C . ASP A 1 83 ? 19.026 1.266 -18.526 1.00 94.69 83 ASP A C 1
ATOM 670 O O . ASP A 1 83 ? 18.810 1.048 -19.723 1.00 94.69 83 ASP A O 1
ATOM 674 N N . LEU A 1 84 ? 19.318 0.264 -17.688 1.00 95.06 84 LEU A N 1
ATOM 675 C CA . LEU A 1 84 ? 19.365 -1.145 -18.097 1.00 95.06 84 LEU A CA 1
ATOM 676 C C . LEU A 1 84 ? 17.991 -1.696 -18.497 1.00 95.06 84 LEU A C 1
ATOM 678 O O . LEU A 1 84 ? 17.881 -2.371 -19.522 1.00 95.06 84 LEU A O 1
ATOM 682 N N . ILE A 1 85 ? 16.942 -1.416 -17.717 1.00 93.50 85 ILE A N 1
ATOM 683 C CA . ILE A 1 85 ? 15.578 -1.860 -18.037 1.00 93.50 85 ILE A CA 1
ATOM 684 C C . ILE A 1 85 ? 15.109 -1.210 -19.344 1.00 93.50 85 ILE A C 1
ATOM 686 O O . ILE A 1 85 ? 14.640 -1.918 -20.235 1.00 93.50 85 ILE A O 1
ATOM 690 N N . GLU A 1 86 ? 15.279 0.105 -19.487 1.00 93.94 86 GLU A N 1
ATOM 691 C CA . GLU A 1 86 ? 14.833 0.858 -20.665 1.00 93.94 86 GLU A CA 1
ATOM 692 C C . GLU A 1 86 ? 15.581 0.435 -21.939 1.00 93.94 86 GLU A C 1
ATOM 694 O O . GLU A 1 86 ? 14.983 0.357 -23.012 1.00 93.94 86 GLU A O 1
ATOM 699 N N . SER A 1 87 ? 16.876 0.113 -21.833 1.00 94.56 87 SER A N 1
ATOM 700 C CA . SER A 1 87 ? 17.694 -0.283 -22.987 1.00 94.56 87 SER A CA 1
ATOM 701 C C . SER A 1 87 ? 17.514 -1.745 -23.406 1.00 94.56 87 SER A C 1
ATOM 703 O O . SER A 1 87 ? 17.448 -2.029 -24.603 1.00 94.56 87 SER A O 1
ATOM 705 N N . LYS A 1 88 ? 17.437 -2.686 -22.454 1.00 95.06 88 LYS A N 1
ATOM 706 C CA . LYS A 1 88 ? 17.348 -4.129 -22.754 1.00 95.06 88 LYS A CA 1
ATOM 707 C C . LYS A 1 88 ? 15.916 -4.631 -22.891 1.00 95.06 88 LYS A C 1
ATOM 709 O O . LYS A 1 88 ? 15.680 -5.604 -23.607 1.00 95.06 88 LYS A O 1
ATOM 714 N N . TYR A 1 89 ? 14.971 -3.990 -22.207 1.00 92.56 89 TYR A N 1
ATOM 715 C CA . TYR A 1 89 ? 13.596 -4.463 -22.061 1.00 92.56 89 TYR A CA 1
ATOM 716 C C . TYR A 1 89 ? 12.572 -3.324 -22.250 1.00 92.56 89 TYR A C 1
ATOM 718 O O . TYR A 1 89 ? 11.738 -3.101 -21.369 1.00 92.56 89 TYR A O 1
ATOM 726 N N . PRO A 1 90 ? 12.591 -2.603 -23.389 1.00 90.19 90 PRO A N 1
ATOM 727 C CA . PRO A 1 90 ? 11.800 -1.381 -23.582 1.00 90.19 90 PRO A CA 1
ATOM 728 C C . PRO A 1 90 ? 10.281 -1.591 -23.461 1.00 90.19 90 PRO A C 1
ATOM 730 O O . PRO A 1 90 ? 9.581 -0.725 -22.944 1.00 90.19 90 PRO A O 1
ATOM 733 N N . ASP A 1 91 ? 9.771 -2.758 -23.863 1.00 88.06 91 ASP A N 1
ATOM 734 C CA . ASP A 1 91 ? 8.333 -3.074 -23.828 1.00 88.06 91 ASP A CA 1
ATOM 735 C C . ASP A 1 91 ? 7.897 -3.802 -22.541 1.00 88.06 91 ASP A C 1
ATOM 737 O O . ASP A 1 91 ? 6.758 -4.255 -22.423 1.00 88.06 91 ASP A O 1
ATOM 741 N N . HIS A 1 92 ? 8.803 -3.969 -21.573 1.00 89.56 92 HIS A N 1
ATOM 742 C CA . HIS A 1 92 ? 8.512 -4.709 -20.349 1.00 89.56 92 HIS A CA 1
ATOM 743 C C . HIS A 1 92 ? 7.765 -3.842 -19.327 1.00 89.56 92 HIS A C 1
ATOM 745 O O . HIS A 1 92 ? 8.115 -2.685 -19.092 1.00 89.56 92 HIS A O 1
ATOM 751 N N . GLU A 1 93 ? 6.792 -4.429 -18.627 1.00 85.12 93 GLU A N 1
ATOM 752 C CA . GLU A 1 93 ? 5.941 -3.744 -17.636 1.00 85.12 93 GLU A CA 1
ATOM 753 C C . GLU A 1 93 ? 6.700 -3.192 -16.413 1.00 85.12 93 GLU A C 1
ATOM 755 O O . GLU A 1 93 ? 6.194 -2.351 -15.671 1.00 85.12 93 GLU A O 1
ATOM 760 N N . ALA A 1 94 ? 7.960 -3.595 -16.239 1.00 87.12 94 ALA A N 1
ATOM 761 C CA . ALA A 1 94 ? 8.874 -3.006 -15.259 1.00 87.12 94 ALA A CA 1
ATOM 762 C C . ALA A 1 94 ? 9.033 -1.487 -15.454 1.00 87.12 94 ALA A C 1
ATOM 764 O O . ALA A 1 94 ? 9.113 -0.752 -14.467 1.00 87.12 94 ALA A O 1
ATOM 765 N N . ASN A 1 95 ? 9.003 -1.012 -16.707 1.00 89.19 95 ASN A N 1
ATOM 766 C CA . ASN A 1 95 ? 9.085 0.413 -17.023 1.00 89.19 95 ASN A CA 1
ATOM 767 C C . ASN A 1 95 ? 7.927 1.209 -16.410 1.00 89.19 95 ASN A C 1
ATOM 769 O O . ASN A 1 95 ? 8.136 2.332 -15.959 1.00 89.19 95 ASN A O 1
ATOM 773 N N . ALA A 1 96 ? 6.727 0.624 -16.309 1.00 87.88 96 ALA A N 1
ATOM 774 C CA . ALA A 1 96 ? 5.577 1.303 -15.719 1.00 87.88 96 ALA A CA 1
ATOM 775 C C . ALA A 1 96 ? 5.792 1.608 -14.228 1.00 87.88 96 ALA A C 1
ATOM 777 O O . ALA A 1 96 ? 5.487 2.712 -13.771 1.00 87.88 96 ALA A O 1
ATOM 778 N N . LEU A 1 97 ? 6.365 0.666 -13.466 1.00 87.19 97 LEU A N 1
ATOM 779 C CA . LEU A 1 97 ? 6.678 0.905 -12.055 1.00 87.19 97 LEU A CA 1
ATOM 780 C C . LEU A 1 97 ? 7.836 1.895 -11.892 1.00 87.19 97 LEU A C 1
ATOM 782 O O . LEU A 1 97 ? 7.756 2.774 -11.035 1.00 87.19 97 LEU A O 1
ATOM 786 N N . VAL A 1 98 ? 8.885 1.784 -12.711 1.00 90.06 98 VAL A N 1
ATOM 787 C CA . VAL A 1 98 ? 10.026 2.715 -12.678 1.00 90.06 98 VAL A CA 1
ATOM 788 C C . VAL A 1 98 ? 9.558 4.149 -12.935 1.00 90.06 98 VAL A C 1
ATOM 790 O O . VAL A 1 98 ? 9.814 5.027 -12.110 1.00 90.06 98 VAL A O 1
ATOM 793 N N . GLN A 1 99 ? 8.793 4.376 -14.007 1.00 88.62 99 GLN A N 1
ATOM 794 C CA . GLN A 1 99 ? 8.239 5.689 -14.348 1.00 88.62 99 GLN A CA 1
ATOM 795 C C . GLN A 1 99 ? 7.344 6.235 -13.235 1.00 88.62 99 GLN A C 1
ATOM 797 O O . GLN A 1 99 ? 7.479 7.399 -12.849 1.00 88.62 99 GLN A O 1
ATOM 802 N N . PHE A 1 100 ? 6.466 5.393 -12.682 1.00 87.81 100 PHE A N 1
ATOM 803 C CA . PHE A 1 100 ? 5.594 5.776 -11.578 1.00 87.81 100 PHE A CA 1
ATOM 804 C C . PHE A 1 100 ? 6.379 6.203 -10.328 1.00 87.81 100 PHE A C 1
ATOM 806 O O . PHE A 1 100 ? 6.048 7.211 -9.702 1.00 87.81 100 PHE A O 1
ATOM 813 N N . LEU A 1 101 ? 7.419 5.455 -9.951 1.00 85.94 101 LEU A N 1
ATOM 814 C CA . LEU A 1 101 ? 8.222 5.756 -8.764 1.00 85.94 101 LEU A CA 1
ATOM 815 C C . LEU A 1 101 ? 9.146 6.967 -8.959 1.00 85.94 101 LEU A C 1
ATOM 817 O O . LEU A 1 101 ? 9.420 7.663 -7.983 1.00 85.94 101 LEU A O 1
ATOM 821 N N . GLU A 1 102 ? 9.588 7.236 -10.189 1.00 85.69 102 GLU A N 1
ATOM 822 C CA . GLU A 1 102 ? 10.432 8.386 -10.534 1.00 85.69 102 GLU A CA 1
ATOM 823 C C . GLU A 1 102 ? 9.638 9.694 -10.644 1.00 85.69 102 GLU A C 1
ATOM 825 O O . GLU A 1 102 ? 9.998 10.703 -10.042 1.00 85.69 102 GLU A O 1
ATOM 830 N N . SER A 1 103 ? 8.566 9.687 -11.436 1.00 80.44 103 SER A N 1
ATOM 831 C CA . SER A 1 103 ? 7.849 10.906 -11.839 1.00 80.44 103 SER A CA 1
ATOM 832 C C . SER A 1 103 ? 6.514 11.097 -11.117 1.00 80.44 103 SER A C 1
ATOM 834 O O . SER A 1 103 ? 5.842 12.118 -11.276 1.00 80.44 103 SER A O 1
ATOM 836 N N . GLY A 1 104 ? 6.162 10.154 -10.246 1.00 77.75 104 GLY A N 1
ATOM 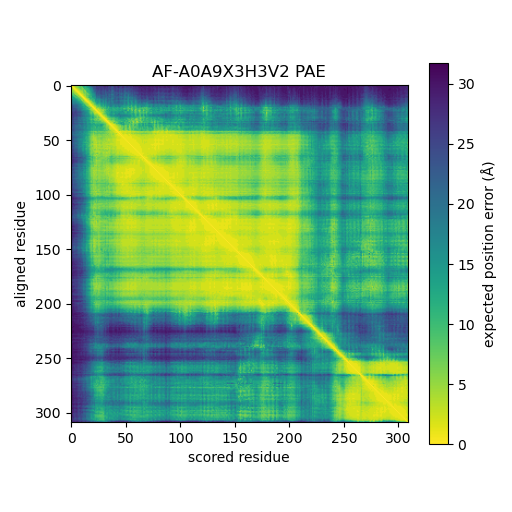837 C CA . GLY A 1 104 ? 5.023 10.263 -9.357 1.00 77.75 104 GLY A CA 1
ATOM 838 C C . GLY A 1 104 ? 3.702 9.838 -9.982 1.00 77.75 104 GLY A C 1
ATOM 839 O O . GLY A 1 104 ? 3.627 9.224 -11.048 1.00 77.75 104 GLY A O 1
ATOM 840 N N . CYS A 1 105 ? 2.620 10.173 -9.286 1.00 76.12 105 CYS A N 1
ATOM 841 C CA . CYS A 1 105 ? 1.274 9.778 -9.669 1.00 76.12 105 CYS A CA 1
ATOM 842 C C . CYS A 1 105 ? 0.573 10.801 -10.576 1.00 76.12 105 CYS A C 1
ATOM 844 O O . CYS A 1 105 ? -0.443 11.382 -10.203 1.00 76.12 105 CYS A O 1
ATOM 846 N N . ILE A 1 106 ? 1.113 11.000 -11.779 1.00 83.19 106 ILE A N 1
ATOM 847 C CA . ILE A 1 106 ? 0.402 11.664 -12.884 1.00 83.19 106 ILE A CA 1
ATOM 848 C C . ILE A 1 106 ? -0.525 10.674 -13.598 1.00 83.19 106 ILE A C 1
ATOM 850 O O . ILE A 1 106 ? -0.294 9.462 -13.562 1.00 83.19 106 ILE A O 1
ATOM 854 N N . LYS A 1 107 ? -1.579 11.180 -14.247 1.00 85.00 107 LYS A N 1
ATOM 855 C CA . LYS A 1 107 ? -2.634 10.352 -14.852 1.00 85.00 107 LYS A CA 1
ATOM 856 C C . LYS A 1 107 ? -2.075 9.321 -15.834 1.00 85.00 107 LYS A C 1
ATOM 858 O O . LYS A 1 107 ? -2.500 8.172 -15.802 1.00 85.00 107 LYS A O 1
ATOM 863 N N . GLU A 1 108 ? -1.105 9.716 -16.648 1.00 88.88 108 GLU A N 1
ATOM 864 C CA . GLU A 1 108 ? -0.444 8.868 -17.637 1.00 88.88 108 GLU A CA 1
ATOM 865 C C . GLU A 1 108 ? 0.253 7.672 -16.975 1.00 88.88 108 GLU A C 1
ATOM 867 O O . GLU A 1 108 ? 0.045 6.536 -17.390 1.00 88.88 108 GLU A O 1
ATOM 872 N N . ASN A 1 109 ? 1.001 7.897 -15.890 1.00 88.56 109 ASN A N 1
ATOM 873 C CA . ASN A 1 109 ? 1.675 6.823 -15.153 1.00 88.56 109 ASN A CA 1
ATOM 874 C C . ASN A 1 109 ? 0.678 5.869 -14.492 1.00 88.56 109 ASN A C 1
ATOM 876 O O . ASN A 1 109 ? 0.889 4.657 -14.482 1.00 88.56 109 ASN A O 1
ATOM 880 N N . LEU A 1 110 ? -0.416 6.406 -13.942 1.00 89.31 110 LEU A N 1
ATOM 881 C CA . LEU A 1 110 ? -1.473 5.594 -13.337 1.00 89.31 110 LEU A CA 1
ATOM 882 C C . LEU A 1 110 ? -2.147 4.702 -14.386 1.00 89.31 110 LEU A C 1
ATOM 884 O O . LEU A 1 110 ? -2.345 3.515 -14.145 1.00 89.31 110 LEU A O 1
ATOM 888 N N . GLN A 1 111 ? -2.456 5.259 -15.560 1.00 91.12 111 GLN A N 1
ATOM 889 C CA . GLN A 1 111 ? -3.021 4.506 -16.679 1.00 91.12 111 GLN A CA 1
ATOM 890 C C . GLN A 1 111 ? -2.043 3.449 -17.197 1.00 91.12 111 GLN A C 1
ATOM 892 O O . GLN A 1 111 ? -2.458 2.324 -17.465 1.00 91.12 111 GLN A O 1
ATOM 897 N N . ASN A 1 112 ? -0.753 3.785 -17.282 1.00 90.69 112 ASN A N 1
ATOM 898 C CA . ASN A 1 112 ? 0.282 2.851 -17.708 1.00 90.69 112 ASN A CA 1
ATOM 899 C C . ASN A 1 112 ? 0.353 1.637 -16.766 1.00 90.69 112 ASN A C 1
ATOM 901 O O . ASN A 1 112 ? 0.265 0.500 -17.223 1.00 90.69 112 ASN A O 1
ATOM 905 N N . LEU A 1 113 ? 0.381 1.864 -15.445 1.00 90.44 113 LEU A N 1
ATOM 906 C CA . LEU A 1 113 ? 0.392 0.794 -14.439 1.00 90.44 113 LEU A CA 1
ATOM 907 C C . LEU A 1 113 ? -0.759 -0.208 -14.609 1.00 90.44 113 LEU A C 1
ATOM 909 O O . LEU A 1 113 ? -0.526 -1.4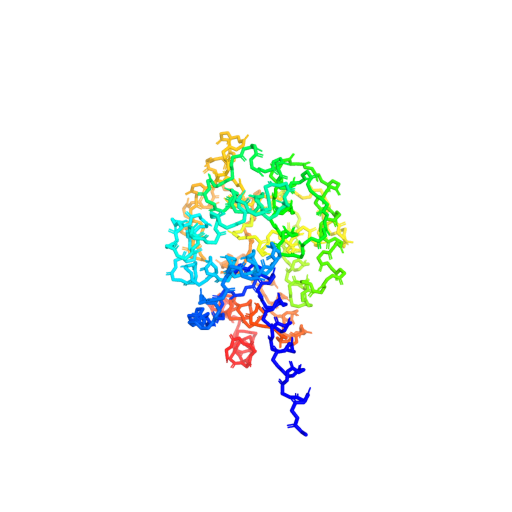17 -14.566 1.00 90.44 113 LEU A O 1
ATOM 913 N N . ILE A 1 114 ? -1.992 0.275 -14.800 1.00 92.19 114 ILE A N 1
ATOM 914 C CA . ILE A 1 114 ? -3.177 -0.596 -14.907 1.00 92.19 114 ILE A CA 1
ATOM 915 C C . ILE A 1 114 ? -3.388 -1.187 -16.307 1.00 92.19 114 ILE A C 1
ATOM 917 O O . ILE A 1 114 ? -4.252 -2.043 -16.483 1.00 92.19 114 ILE A O 1
ATOM 921 N N . SER A 1 115 ? -2.623 -0.738 -17.308 1.00 90.25 115 SER A N 1
ATOM 922 C CA . SER A 1 115 ? -2.680 -1.290 -18.669 1.00 90.25 115 SER A CA 1
ATOM 923 C C . SER A 1 115 ? -1.988 -2.652 -18.788 1.00 90.25 115 SER A C 1
ATOM 925 O O . SER A 1 115 ? -2.286 -3.424 -19.701 1.00 90.25 115 SER A O 1
ATOM 927 N N . HIS A 1 116 ? -1.097 -2.957 -17.843 1.00 85.19 116 HIS A N 1
ATOM 928 C CA . HIS A 1 116 ? -0.358 -4.209 -17.776 1.00 85.19 116 HIS A CA 1
ATOM 929 C C . HIS A 1 116 ? -1.121 -5.293 -16.999 1.00 85.19 116 HIS A C 1
ATOM 931 O O . HIS A 1 116 ? -1.909 -4.983 -16.094 1.00 85.19 116 HIS A O 1
ATOM 937 N N . PRO A 1 117 ? -0.903 -6.579 -17.331 1.00 81.94 117 PRO A N 1
ATOM 938 C CA . PRO A 1 117 ? -1.517 -7.680 -16.606 1.00 81.94 117 PRO A CA 1
ATOM 939 C C . PRO A 1 117 ? -1.071 -7.715 -15.133 1.00 81.94 117 PRO A C 1
ATOM 941 O O . PRO A 1 117 ? -0.036 -7.185 -14.735 1.00 81.94 117 PRO A O 1
ATOM 944 N N . ALA A 1 118 ? -1.884 -8.352 -14.291 1.00 80.94 118 ALA A N 1
ATOM 945 C CA . ALA A 1 118 ? -1.618 -8.530 -12.862 1.00 80.94 118 ALA A CA 1
ATOM 946 C C . ALA A 1 118 ? -0.647 -9.706 -12.608 1.00 80.94 118 ALA A C 1
ATOM 948 O O . ALA A 1 118 ? -0.965 -10.613 -11.835 1.00 80.94 118 ALA A O 1
ATOM 949 N N . GLU A 1 119 ? 0.487 -9.740 -13.315 1.00 78.12 119 GLU A N 1
ATOM 950 C CA . GLU A 1 119 ? 1.426 -10.874 -13.325 1.00 78.12 119 GLU A CA 1
ATOM 951 C C . GLU A 1 119 ? 2.659 -10.629 -12.453 1.00 78.12 119 GLU A C 1
ATOM 953 O O . GLU A 1 119 ? 3.052 -11.504 -11.674 1.00 78.12 119 GLU A O 1
ATOM 958 N N . ILE A 1 120 ? 3.251 -9.432 -12.505 1.00 78.19 120 ILE A N 1
ATOM 959 C CA . ILE A 1 120 ? 4.369 -9.112 -11.623 1.00 78.19 120 ILE A CA 1
ATOM 960 C C . ILE A 1 120 ? 3.869 -8.715 -10.234 1.00 78.19 120 ILE A C 1
ATOM 962 O O . ILE A 1 120 ? 3.293 -7.655 -9.999 1.00 78.19 120 ILE A O 1
ATOM 966 N N . LYS A 1 121 ? 4.204 -9.564 -9.263 1.00 81.31 121 LYS A N 1
ATOM 967 C CA . LYS A 1 121 ? 3.837 -9.426 -7.847 1.00 81.31 121 LYS A CA 1
ATOM 968 C C . LYS A 1 121 ? 4.129 -8.033 -7.284 1.00 81.31 121 LYS A C 1
ATOM 970 O O . LYS A 1 121 ? 3.261 -7.440 -6.654 1.00 81.31 121 LYS A O 1
ATOM 975 N N . VAL A 1 122 ? 5.324 -7.493 -7.538 1.00 79.25 122 VAL A N 1
ATOM 976 C CA . VAL A 1 122 ? 5.726 -6.187 -6.990 1.00 79.25 122 VAL A CA 1
ATOM 977 C C . VAL A 1 122 ? 4.897 -5.023 -7.542 1.00 79.25 122 VAL A C 1
ATOM 979 O O . VAL A 1 122 ? 4.787 -3.998 -6.878 1.00 79.25 122 VAL A O 1
ATOM 982 N N . LEU A 1 123 ? 4.258 -5.182 -8.707 1.00 84.25 123 LEU A N 1
ATOM 983 C CA . LEU A 1 123 ? 3.380 -4.168 -9.290 1.00 84.25 123 LEU A CA 1
ATOM 984 C C . LEU A 1 123 ? 1.996 -4.143 -8.632 1.00 84.25 123 LEU A C 1
ATOM 986 O O . LEU A 1 123 ? 1.400 -3.070 -8.563 1.00 84.25 123 LEU A O 1
ATOM 990 N N . LEU A 1 124 ? 1.491 -5.275 -8.125 1.00 87.94 124 LEU A N 1
ATOM 991 C CA . LEU A 1 124 ? 0.091 -5.416 -7.691 1.00 87.94 124 LEU A CA 1
ATOM 992 C C . LEU A 1 124 ? -0.397 -4.302 -6.745 1.00 87.94 124 LEU A C 1
ATOM 994 O O . LEU A 1 124 ? -1.494 -3.784 -6.964 1.00 87.94 124 LEU A O 1
ATOM 998 N N . PRO A 1 125 ? 0.368 -3.867 -5.726 1.00 86.50 125 PRO A N 1
ATOM 999 C CA . PRO A 1 125 ? -0.098 -2.822 -4.811 1.00 86.50 125 PRO A CA 1
ATOM 1000 C C . PRO A 1 125 ? -0.145 -1.434 -5.465 1.00 86.50 125 PRO A C 1
ATOM 1002 O O . PRO A 1 125 ? -1.033 -0.634 -5.167 1.00 86.50 125 PRO A O 1
ATOM 1005 N N . TYR A 1 126 ? 0.772 -1.165 -6.397 1.00 87.31 126 TYR A N 1
ATOM 1006 C CA . TYR A 1 126 ? 0.809 0.073 -7.175 1.00 87.31 126 TYR A CA 1
ATOM 1007 C C . TYR A 1 126 ? -0.284 0.097 -8.243 1.00 87.31 126 TYR A C 1
ATOM 1009 O O . TYR A 1 126 ? -0.929 1.126 -8.426 1.00 87.31 126 TYR A O 1
ATOM 1017 N N . GLN A 1 127 ? -0.553 -1.042 -8.883 1.00 90.50 127 GLN A N 1
ATOM 1018 C CA . GLN A 1 127 ? -1.676 -1.227 -9.801 1.00 90.50 127 GLN A CA 1
ATOM 1019 C C . GLN A 1 127 ? -3.019 -1.066 -9.084 1.00 90.50 127 GLN A C 1
ATOM 1021 O O . GLN A 1 127 ? -3.890 -0.345 -9.564 1.00 90.50 127 GLN A O 1
ATOM 1026 N N . PHE A 1 128 ? -3.169 -1.651 -7.891 1.00 91.69 128 PHE A N 1
ATOM 1027 C CA . PHE A 1 128 ? -4.331 -1.424 -7.033 1.00 91.69 128 PHE A CA 1
ATOM 1028 C C . PHE A 1 128 ? -4.521 0.061 -6.721 1.00 91.69 128 PHE A C 1
ATOM 1030 O O . PHE A 1 128 ? -5.618 0.594 -6.870 1.00 91.69 128 PHE A O 1
ATOM 1037 N N . MET A 1 129 ? -3.457 0.739 -6.294 1.00 87.56 129 MET A N 1
ATOM 1038 C CA . MET A 1 129 ? -3.530 2.155 -5.963 1.00 87.56 129 MET A CA 1
ATOM 1039 C C . MET A 1 129 ? -3.858 2.997 -7.202 1.00 87.56 129 MET A C 1
ATOM 1041 O O . MET A 1 129 ? -4.637 3.940 -7.091 1.00 87.56 129 MET A O 1
ATOM 1045 N N . ALA A 1 130 ? -3.316 2.658 -8.371 1.00 89.56 130 ALA A N 1
ATOM 1046 C CA . ALA A 1 130 ? -3.637 3.337 -9.617 1.00 89.56 130 ALA A CA 1
ATOM 1047 C C . ALA A 1 130 ? -5.095 3.122 -10.035 1.00 89.56 130 ALA A C 1
ATOM 1049 O O . ALA A 1 130 ? -5.766 4.088 -10.387 1.00 89.56 130 ALA A O 1
ATOM 1050 N N . ALA A 1 131 ? -5.618 1.902 -9.897 1.00 91.56 131 ALA A N 1
ATOM 1051 C CA . ALA A 1 131 ? -7.031 1.616 -10.116 1.00 91.56 131 ALA A CA 1
ATOM 1052 C C . ALA A 1 131 ? -7.925 2.407 -9.155 1.00 91.56 131 ALA A C 1
ATOM 1054 O O . ALA A 1 131 ? -8.883 3.028 -9.596 1.00 91.56 131 ALA A O 1
ATOM 1055 N N . PHE A 1 132 ? -7.580 2.454 -7.865 1.00 89.56 132 PHE A N 1
ATOM 1056 C CA . PHE A 1 132 ? -8.314 3.246 -6.878 1.00 89.56 132 PHE A CA 1
ATOM 1057 C C . PHE A 1 132 ? -8.276 4.745 -7.203 1.00 89.56 132 PHE A C 1
ATOM 1059 O O . PHE A 1 132 ? -9.289 5.429 -7.110 1.00 89.56 132 PHE A O 1
ATOM 1066 N N . ALA A 1 133 ? -7.117 5.259 -7.614 1.00 86.56 133 ALA A N 1
ATOM 1067 C CA . ALA A 1 133 ? -6.947 6.654 -7.998 1.00 86.56 133 ALA A CA 1
ATOM 1068 C C . ALA A 1 133 ? -7.786 7.025 -9.230 1.00 86.56 133 ALA A C 1
ATOM 1070 O O . ALA A 1 133 ? -8.352 8.111 -9.286 1.00 86.56 133 ALA A O 1
ATOM 1071 N N . LEU A 1 134 ? -7.886 6.111 -10.193 1.00 86.75 134 LEU A N 1
ATOM 1072 C CA . LEU A 1 134 ? -8.669 6.268 -11.418 1.00 86.75 134 LEU A CA 1
ATOM 1073 C C . LEU A 1 134 ? -10.141 5.845 -11.261 1.00 86.75 134 LEU A C 1
ATOM 1075 O O . LEU A 1 134 ? -10.865 5.837 -12.251 1.00 86.75 134 LEU A O 1
ATOM 1079 N N . GLU A 1 135 ? -10.578 5.504 -10.045 1.00 87.00 135 GLU A N 1
ATOM 1080 C CA . GLU A 1 135 ? -11.939 5.046 -9.725 1.00 87.00 135 GLU A CA 1
ATOM 1081 C C . GLU A 1 135 ? -12.366 3.755 -10.469 1.00 87.00 135 GLU A C 1
ATOM 1083 O O . GLU A 1 135 ? -13.549 3.429 -10.594 1.00 87.00 135 GLU A O 1
ATOM 1088 N N . GLU A 1 136 ? -11.399 2.944 -10.905 1.00 90.88 136 GLU A N 1
ATOM 1089 C CA . GLU A 1 136 ? -11.593 1.675 -11.614 1.00 90.88 136 GLU A CA 1
ATOM 1090 C C . GLU A 1 136 ? -11.910 0.525 -10.637 1.00 90.88 136 GLU A C 1
ATOM 1092 O O . GLU A 1 136 ? -11.141 -0.423 -10.450 1.00 90.88 136 GLU A O 1
ATOM 1097 N N . THR A 1 137 ? -13.090 0.572 -10.008 1.00 87.50 137 THR A N 1
ATOM 1098 C CA . THR A 1 137 ? -13.478 -0.339 -8.906 1.00 87.50 137 THR A CA 1
ATOM 1099 C C . THR A 1 137 ? -13.393 -1.834 -9.268 1.00 87.50 137 THR A C 1
ATOM 1101 O O . THR A 1 137 ? -13.082 -2.673 -8.419 1.00 87.50 137 THR A O 1
ATOM 1104 N N . LYS A 1 138 ? -13.647 -2.210 -10.531 1.00 91.19 138 LYS A N 1
ATOM 1105 C CA . LYS A 1 138 ? -13.506 -3.611 -10.984 1.00 91.19 138 LYS A CA 1
ATOM 1106 C C . LYS A 1 138 ? -12.047 -4.070 -10.979 1.00 91.19 138 LYS A C 1
ATOM 1108 O O . LYS A 1 138 ? -11.765 -5.218 -10.627 1.00 91.19 138 LYS A O 1
ATOM 1113 N N . MET A 1 139 ? -11.134 -3.186 -11.371 1.00 93.00 139 MET A N 1
ATOM 1114 C CA . MET A 1 139 ? -9.703 -3.468 -11.356 1.00 93.00 139 MET A CA 1
ATOM 1115 C C . MET A 1 139 ? -9.172 -3.489 -9.924 1.00 93.00 139 MET A C 1
ATOM 1117 O O . MET A 1 139 ? -8.445 -4.417 -9.586 1.00 93.00 139 MET A O 1
ATOM 1121 N N . GLU A 1 140 ? -9.618 -2.576 -9.049 1.00 92.00 140 GLU A N 1
ATOM 1122 C CA . GLU A 1 140 ? -9.273 -2.609 -7.617 1.00 92.00 140 GLU A CA 1
ATOM 1123 C C . GLU A 1 140 ? -9.508 -4.000 -7.012 1.00 92.00 140 GLU A C 1
ATOM 1125 O O . GLU A 1 140 ? -8.591 -4.598 -6.445 1.00 92.00 140 GLU A O 1
ATOM 1130 N N . LYS A 1 141 ? -10.717 -4.547 -7.204 1.00 92.69 141 LYS A N 1
ATOM 1131 C CA . LYS A 1 141 ? -11.074 -5.879 -6.706 1.00 92.69 141 LYS A CA 1
ATOM 1132 C C . LYS A 1 141 ? -10.190 -6.971 -7.308 1.00 92.69 141 LYS A C 1
ATOM 1134 O O . LYS A 1 141 ? -9.729 -7.851 -6.587 1.00 92.69 141 LYS A O 1
ATOM 1139 N N . THR A 1 142 ? -9.922 -6.888 -8.610 1.00 93.06 142 THR A N 1
ATOM 1140 C CA . THR A 1 142 ? -9.064 -7.844 -9.328 1.00 93.06 142 THR A CA 1
ATOM 1141 C C . THR A 1 142 ? -7.651 -7.879 -8.739 1.00 93.06 142 THR A C 1
ATOM 1143 O O . THR A 1 142 ? -7.102 -8.963 -8.523 1.00 93.06 142 THR A O 1
ATOM 1146 N N . TYR A 1 143 ? -7.080 -6.716 -8.418 1.00 93.06 143 TYR A N 1
ATOM 1147 C CA . TYR A 1 143 ? -5.762 -6.627 -7.795 1.00 93.06 143 TYR A CA 1
ATOM 1148 C C . TYR A 1 143 ? -5.773 -7.101 -6.338 1.00 93.06 143 TYR A C 1
ATOM 1150 O O . TYR A 1 143 ? -4.841 -7.795 -5.933 1.00 93.06 143 TYR A O 1
ATOM 1158 N N . ILE A 1 144 ? -6.824 -6.820 -5.554 1.00 91.88 144 ILE A N 1
ATOM 1159 C CA . ILE A 1 144 ? -6.966 -7.393 -4.201 1.00 91.88 144 ILE A CA 1
ATOM 1160 C C . ILE A 1 144 ? -7.022 -8.924 -4.262 1.00 91.88 144 ILE A C 1
ATOM 1162 O O . ILE A 1 144 ? -6.311 -9.589 -3.508 1.00 91.88 144 ILE A O 1
ATOM 1166 N N . ASP A 1 145 ? -7.803 -9.495 -5.180 1.00 90.88 145 ASP A N 1
ATOM 1167 C CA . ASP A 1 145 ? -7.880 -10.946 -5.365 1.00 90.88 145 ASP A CA 1
ATOM 1168 C C . ASP A 1 145 ? -6.524 -11.541 -5.786 1.00 90.88 145 ASP A C 1
ATOM 1170 O O . ASP A 1 145 ? -6.153 -12.619 -5.318 1.00 90.88 145 ASP A O 1
ATOM 1174 N N . ALA A 1 146 ? -5.757 -10.850 -6.637 1.00 89.38 146 ALA A N 1
ATOM 1175 C CA . ALA A 1 146 ? -4.397 -11.256 -6.997 1.00 89.38 146 ALA A CA 1
ATOM 1176 C C . ALA A 1 146 ? -3.453 -11.230 -5.786 1.00 89.38 146 ALA A C 1
ATOM 1178 O O . ALA A 1 146 ? -2.799 -12.230 -5.499 1.00 89.38 146 ALA A O 1
ATOM 1179 N N . MET A 1 147 ? -3.453 -10.145 -5.012 1.00 87.88 147 MET A N 1
ATOM 1180 C CA . MET A 1 147 ? -2.653 -10.023 -3.790 1.00 87.88 147 MET A CA 1
ATOM 1181 C C . MET A 1 147 ? -3.019 -11.079 -2.733 1.00 87.88 147 MET A C 1
ATOM 1183 O O . MET A 1 147 ? -2.137 -11.570 -2.029 1.00 87.88 147 MET A O 1
ATOM 1187 N N . LEU A 1 148 ? -4.296 -11.468 -2.626 1.00 85.56 148 LEU A N 1
ATOM 1188 C CA . LEU A 1 148 ? -4.737 -12.567 -1.758 1.00 85.56 148 LEU A CA 1
ATOM 1189 C C . LEU A 1 148 ? -4.171 -13.918 -2.209 1.00 85.56 148 LEU A C 1
ATOM 1191 O O . LEU A 1 148 ? -3.688 -14.674 -1.366 1.00 85.56 148 LEU A O 1
ATOM 1195 N N . ARG A 1 149 ? -4.197 -14.216 -3.517 1.00 85.50 149 ARG A N 1
ATOM 1196 C CA . ARG A 1 149 ? -3.603 -15.447 -4.077 1.00 85.50 149 ARG A CA 1
ATOM 1197 C C . ARG A 1 149 ? -2.096 -15.509 -3.854 1.00 85.50 149 ARG A C 1
ATOM 1199 O O . ARG A 1 149 ? -1.572 -16.577 -3.558 1.00 85.50 149 ARG A O 1
ATOM 1206 N N . GLU A 1 150 ? -1.429 -14.365 -3.947 1.00 79.88 150 GLU A N 1
ATOM 1207 C CA . GLU A 1 150 ? 0.013 -14.235 -3.725 1.00 79.88 150 GLU A CA 1
ATOM 1208 C C . GLU A 1 150 ? 0.414 -14.186 -2.241 1.00 79.88 150 GLU A C 1
ATOM 1210 O O . GLU A 1 150 ? 1.599 -14.090 -1.926 1.00 79.88 150 GLU A O 1
ATOM 1215 N N . GLY A 1 151 ? -0.550 -14.258 -1.315 1.00 75.44 151 GLY A N 1
ATOM 1216 C CA . GLY A 1 151 ? -0.278 -14.269 0.123 1.00 75.44 151 GLY A CA 1
ATOM 1217 C C . GLY A 1 151 ? 0.185 -12.923 0.690 1.00 75.44 151 GLY A C 1
ATOM 1218 O O . GLY A 1 151 ? 0.774 -12.887 1.764 1.00 75.44 151 GLY A O 1
ATOM 1219 N N . MET A 1 152 ? -0.086 -11.808 0.003 1.00 78.62 152 MET A N 1
ATOM 1220 C CA . MET A 1 152 ? 0.339 -10.464 0.428 1.00 78.62 152 MET A CA 1
ATOM 1221 C C . MET A 1 152 ? -0.522 -9.873 1.551 1.00 78.62 152 MET A C 1
ATOM 1223 O O . MET A 1 152 ? -0.131 -8.900 2.193 1.00 78.62 152 MET A O 1
ATOM 1227 N N . PHE A 1 153 ? -1.702 -10.446 1.794 1.00 74.56 153 PHE A N 1
ATOM 1228 C CA . PHE A 1 153 ? -2.563 -10.080 2.914 1.00 74.56 153 PHE A CA 1
ATOM 1229 C C . PHE A 1 153 ? -2.354 -11.057 4.071 1.00 74.56 153 PHE A C 1
ATOM 1231 O O . PHE A 1 153 ? -2.879 -12.176 4.053 1.00 74.56 153 PHE A O 1
ATOM 1238 N N . SER A 1 154 ? -1.644 -10.608 5.103 1.00 67.81 154 SER A N 1
ATOM 1239 C CA . SER A 1 154 ? -1.562 -11.325 6.374 1.00 67.81 154 SER A CA 1
ATOM 1240 C C . SER A 1 154 ? -2.904 -11.307 7.108 1.00 67.81 154 SER A C 1
ATOM 1242 O O . SER A 1 154 ? -3.764 -10.451 6.873 1.00 67.81 154 SER A O 1
ATOM 1244 N N . ASP A 1 155 ? -3.102 -12.240 8.037 1.00 66.06 155 ASP A N 1
ATOM 1245 C CA . ASP A 1 155 ? -4.325 -12.270 8.848 1.00 66.06 155 ASP A CA 1
ATOM 1246 C C . ASP A 1 155 ? -4.435 -11.059 9.781 1.00 66.06 155 ASP A C 1
ATOM 1248 O O . ASP A 1 155 ? -5.539 -10.580 10.052 1.00 66.06 155 ASP A O 1
ATOM 1252 N N . VAL A 1 156 ? -3.293 -10.509 10.196 1.00 62.12 156 VAL A N 1
ATOM 1253 C CA . VAL A 1 156 ? -3.202 -9.254 10.946 1.00 62.12 156 VAL A CA 1
ATOM 1254 C C . VAL A 1 156 ? -3.727 -8.089 10.099 1.00 62.12 156 VAL A C 1
ATOM 1256 O O . VAL A 1 156 ? -4.597 -7.343 10.554 1.00 62.12 156 VAL A O 1
ATOM 1259 N N . LEU A 1 157 ? -3.291 -7.971 8.838 1.00 72.00 157 LEU A N 1
ATOM 1260 C CA . LEU A 1 157 ? -3.750 -6.922 7.924 1.00 72.00 157 LEU A CA 1
ATOM 1261 C C . LEU A 1 157 ? -5.245 -7.045 7.594 1.00 72.00 157 LEU A C 1
ATOM 1263 O O . LEU A 1 157 ? -5.967 -6.046 7.595 1.00 72.00 157 LEU A O 1
ATOM 1267 N N . LYS A 1 158 ? -5.728 -8.270 7.348 1.00 77.88 158 LYS A N 1
ATOM 1268 C CA . LYS A 1 158 ? -7.156 -8.540 7.109 1.00 77.88 158 LYS A CA 1
ATOM 1269 C C . LYS A 1 158 ? -7.997 -8.121 8.311 1.00 77.88 158 LYS A C 1
ATOM 1271 O O . LYS A 1 158 ? -8.966 -7.380 8.156 1.00 77.88 158 LYS A O 1
ATOM 1276 N N . THR A 1 159 ? -7.600 -8.558 9.508 1.00 68.00 159 THR A N 1
ATOM 1277 C CA . THR A 1 159 ? -8.293 -8.232 10.762 1.00 68.00 159 THR A CA 1
ATOM 1278 C C . THR A 1 159 ? -8.314 -6.727 10.989 1.00 68.00 159 THR A C 1
ATOM 1280 O O . THR A 1 159 ? -9.367 -6.167 11.292 1.00 68.00 159 THR A O 1
ATOM 1283 N N . TRP A 1 160 ? -7.183 -6.054 10.773 1.00 72.56 160 TRP A N 1
ATOM 1284 C CA . TRP A 1 160 ? -7.092 -4.602 10.853 1.00 72.56 160 TRP A CA 1
ATOM 1285 C C . TRP A 1 160 ? -8.112 -3.906 9.942 1.00 72.56 160 TRP A C 1
ATOM 1287 O O . TRP A 1 160 ? -8.872 -3.061 10.414 1.00 72.56 160 TRP A O 1
ATOM 1297 N N . GLY A 1 161 ? -8.184 -4.300 8.669 1.00 77.00 161 GLY A N 1
ATOM 1298 C CA . GLY A 1 161 ? -9.135 -3.745 7.706 1.00 77.00 161 GLY A CA 1
ATOM 1299 C C . GLY A 1 161 ? -10.594 -3.919 8.125 1.00 77.00 161 GLY A C 1
ATOM 1300 O O . GLY A 1 161 ? -11.379 -2.971 8.085 1.00 77.00 161 GLY A O 1
ATOM 1301 N N . GLU A 1 162 ? -10.959 -5.114 8.596 1.00 79.50 162 GLU A N 1
ATOM 1302 C CA . GLU A 1 162 ? -12.317 -5.370 9.081 1.00 79.50 162 GLU A CA 1
ATOM 1303 C C . GLU A 1 162 ? -12.668 -4.521 10.308 1.00 79.50 162 GLU A C 1
ATOM 1305 O O . GLU A 1 162 ? -13.785 -4.010 10.409 1.00 79.50 162 GLU A O 1
ATOM 1310 N N . LEU A 1 163 ? -11.733 -4.371 11.251 1.00 65.69 163 LEU A N 1
ATOM 1311 C CA . LEU A 1 163 ? -11.921 -3.542 12.441 1.00 65.69 163 LEU A CA 1
ATOM 1312 C C . LEU A 1 163 ? -12.034 -2.063 12.079 1.00 65.69 163 LEU A C 1
ATOM 1314 O O . LEU A 1 163 ? -12.921 -1.383 12.591 1.00 65.69 163 LEU A O 1
ATOM 1318 N N . ALA A 1 164 ? -11.182 -1.583 11.176 1.00 70.62 164 ALA A N 1
ATOM 1319 C CA . ALA A 1 164 ? -11.193 -0.221 10.664 1.00 70.62 164 ALA A CA 1
ATOM 1320 C C . ALA A 1 164 ? -12.576 0.156 10.113 1.00 70.62 164 ALA A C 1
ATOM 1322 O O . ALA A 1 164 ? -13.170 1.141 10.564 1.00 70.62 164 ALA A O 1
ATOM 1323 N N . VAL A 1 165 ? -13.119 -0.681 9.225 1.00 73.69 165 VAL A N 1
ATOM 1324 C CA . VAL A 1 165 ? -14.446 -0.490 8.627 1.00 73.69 165 VAL A CA 1
ATOM 1325 C C . VAL A 1 165 ? -15.550 -0.572 9.680 1.00 73.69 165 VAL A C 1
ATOM 1327 O O . VAL A 1 165 ? -16.297 0.387 9.847 1.00 73.69 165 VAL A O 1
ATOM 1330 N N . LYS A 1 166 ? -15.607 -1.657 10.469 1.00 69.88 166 LYS A N 1
ATOM 1331 C CA . LYS A 1 166 ? -16.640 -1.850 11.510 1.00 69.88 166 LYS A CA 1
ATOM 1332 C C . LYS A 1 166 ? -16.642 -0.731 12.551 1.00 69.88 166 LYS A C 1
ATOM 1334 O O . LYS A 1 166 ? -17.683 -0.374 13.083 1.00 69.88 166 LYS A O 1
ATOM 1339 N N . SER A 1 167 ? -15.474 -0.189 12.882 1.00 61.78 167 SER A N 1
ATOM 1340 C CA . SER A 1 167 ? -15.364 0.898 13.853 1.00 61.78 167 SER A CA 1
ATOM 1341 C C . SER A 1 167 ? -15.890 2.233 13.316 1.00 61.78 167 SER A C 1
ATOM 1343 O O . SER A 1 167 ? -16.072 3.163 14.099 1.00 61.78 167 SER A O 1
ATOM 1345 N N . SER A 1 168 ? -16.083 2.350 12.005 1.00 64.25 168 SER A N 1
ATOM 1346 C CA . SER A 1 168 ? -16.561 3.557 11.324 1.00 64.25 168 SER A CA 1
ATOM 1347 C C . SER A 1 168 ? -18.025 3.439 10.902 1.00 64.25 168 SER A C 1
ATOM 1349 O O . SER A 1 168 ? -18.510 4.255 10.127 1.00 64.25 168 SER A O 1
ATOM 1351 N N . ASP A 1 169 ? -18.721 2.423 11.412 1.00 66.81 169 ASP A N 1
ATOM 1352 C CA . ASP A 1 169 ? -20.124 2.182 11.113 1.00 66.81 169 ASP A CA 1
ATOM 1353 C C . ASP A 1 169 ? -20.995 3.372 11.550 1.00 66.81 169 ASP A C 1
ATOM 1355 O O . ASP A 1 169 ? -20.809 3.935 12.633 1.00 66.81 169 ASP A O 1
ATOM 1359 N N . GLY A 1 170 ? -21.921 3.777 10.679 1.00 61.47 170 GLY A N 1
ATOM 1360 C CA . GLY A 1 170 ? -22.739 4.982 10.852 1.00 61.47 170 GLY A CA 1
ATOM 1361 C C . GLY A 1 170 ? -22.089 6.300 10.406 1.00 61.47 170 GLY A C 1
ATOM 1362 O O . GLY A 1 170 ? -22.714 7.348 10.562 1.00 61.47 170 GLY A O 1
ATOM 1363 N N . LEU A 1 171 ? -20.875 6.274 9.847 1.00 63.59 171 LEU A N 1
ATOM 1364 C CA . LEU A 1 171 ? -20.218 7.447 9.258 1.00 63.59 171 LEU A CA 1
ATOM 1365 C C . LEU A 1 171 ? -20.260 7.407 7.729 1.00 63.59 171 LEU A C 1
ATOM 1367 O O . LEU A 1 171 ? -20.317 6.339 7.123 1.00 63.59 171 LEU A O 1
ATOM 1371 N N . GLU A 1 172 ? -20.197 8.582 7.101 1.00 62.31 172 GLU A N 1
ATOM 1372 C CA . GLU A 1 172 ? -20.264 8.710 5.639 1.00 62.31 172 GLU A CA 1
ATOM 1373 C C . GLU A 1 172 ? -18.950 8.284 4.962 1.00 62.31 172 GLU A C 1
ATOM 1375 O O . GLU A 1 172 ? -18.960 7.799 3.829 1.00 62.31 172 GLU A O 1
ATOM 1380 N N . SER A 1 173 ? -17.805 8.456 5.640 1.00 63.59 173 SER A N 1
ATOM 1381 C CA . SER A 1 173 ? -16.494 8.244 5.018 1.00 63.59 173 SER A CA 1
ATOM 1382 C C . SER A 1 173 ? -15.366 7.803 5.961 1.00 63.59 173 SER A C 1
ATOM 1384 O O . SER A 1 173 ? -15.318 8.183 7.137 1.00 63.59 173 SER A O 1
ATOM 1386 N N . ILE A 1 174 ? -14.411 7.048 5.397 1.00 70.62 174 ILE A N 1
ATOM 1387 C CA . ILE A 1 174 ? -13.099 6.728 5.971 1.00 70.62 174 ILE A CA 1
ATOM 1388 C C . ILE A 1 174 ? -11.983 7.401 5.170 1.00 70.62 174 ILE A C 1
ATOM 1390 O O . ILE A 1 174 ? -11.897 7.236 3.957 1.00 70.62 174 ILE A O 1
ATOM 1394 N N . MET A 1 175 ? -11.048 8.058 5.855 1.00 71.19 175 MET A N 1
ATOM 1395 C CA . MET A 1 175 ? -9.777 8.506 5.273 1.00 71.19 175 MET A CA 1
ATOM 1396 C C . MET A 1 175 ? -8.624 7.603 5.712 1.00 71.19 175 MET A C 1
ATOM 1398 O O . MET A 1 175 ? -8.396 7.455 6.908 1.00 71.19 175 MET A O 1
ATOM 1402 N N . THR A 1 176 ? -7.859 7.068 4.762 1.00 73.12 176 THR A N 1
ATOM 1403 C CA . THR A 1 176 ? -6.685 6.213 5.004 1.00 73.12 176 THR A CA 1
ATOM 1404 C C . THR A 1 176 ? -5.363 6.964 4.816 1.00 73.12 176 THR A C 1
ATOM 1406 O O . THR A 1 176 ? -5.234 7.824 3.940 1.00 73.12 176 THR A O 1
ATOM 1409 N N . ASN A 1 177 ? -4.365 6.654 5.650 1.00 67.31 177 ASN A N 1
ATOM 1410 C CA . ASN A 1 177 ? -3.120 7.428 5.743 1.00 67.31 177 ASN A CA 1
ATOM 1411 C C . ASN A 1 177 ? -1.980 6.905 4.853 1.00 67.31 177 ASN A C 1
ATOM 1413 O O . ASN A 1 177 ? -1.170 7.696 4.364 1.00 67.31 177 ASN A O 1
ATOM 1417 N N . GLY A 1 178 ? -1.898 5.591 4.648 1.00 71.06 178 GLY A N 1
ATOM 1418 C CA . GLY A 1 178 ? -0.939 4.965 3.738 1.00 71.06 178 GLY A CA 1
ATOM 1419 C C . GLY A 1 178 ? -1.571 3.888 2.864 1.00 71.06 178 GLY A C 1
ATOM 1420 O O . GLY A 1 178 ? -2.739 3.540 3.027 1.00 71.06 178 GLY A O 1
ATOM 1421 N N . MET A 1 179 ? -0.782 3.349 1.935 1.00 76.62 179 MET A N 1
ATOM 1422 C CA . MET A 1 179 ? -1.241 2.312 1.001 1.00 76.62 179 MET A CA 1
ATOM 1423 C C . MET A 1 179 ? -1.705 1.041 1.729 1.00 76.62 179 MET A C 1
ATOM 1425 O O . MET A 1 179 ? -2.728 0.472 1.373 1.00 76.62 179 MET A O 1
ATOM 1429 N N . GLN A 1 180 ? -1.014 0.648 2.805 1.00 75.06 180 GLN A N 1
ATOM 1430 C CA . GLN A 1 180 ? -1.398 -0.487 3.657 1.00 75.06 180 GLN A CA 1
ATOM 1431 C C . GLN A 1 180 ? -2.799 -0.331 4.268 1.00 75.06 180 GLN A C 1
ATOM 1433 O O . GLN A 1 180 ? -3.585 -1.276 4.268 1.00 75.06 180 GLN A O 1
ATOM 1438 N N . ASP A 1 181 ? -3.117 0.863 4.773 1.00 74.81 181 ASP A N 1
ATOM 1439 C CA . ASP A 1 181 ? -4.419 1.152 5.379 1.00 74.81 181 ASP A CA 1
ATOM 1440 C C . ASP A 1 181 ? -5.526 1.088 4.327 1.00 74.81 181 ASP A C 1
ATOM 1442 O O . ASP A 1 181 ? -6.579 0.499 4.562 1.00 74.81 181 ASP A O 1
ATOM 1446 N N . LEU A 1 182 ? -5.256 1.661 3.150 1.00 84.00 182 LEU A N 1
ATOM 1447 C CA . LEU A 1 182 ? -6.162 1.612 2.011 1.00 84.00 182 LEU A CA 1
ATOM 1448 C C . LEU A 1 182 ? -6.430 0.170 1.578 1.00 84.00 182 LEU A C 1
ATOM 1450 O O . LEU A 1 182 ? -7.587 -0.217 1.458 1.00 84.00 182 LEU A O 1
ATOM 1454 N N . LEU A 1 183 ? -5.378 -0.630 1.396 1.00 86.50 183 LEU A N 1
ATOM 1455 C CA . LEU A 1 183 ? -5.480 -2.041 1.026 1.00 86.50 183 LEU A CA 1
ATOM 1456 C C . LEU A 1 183 ? -6.337 -2.824 2.023 1.00 86.50 183 LEU A C 1
ATOM 1458 O O . LEU A 1 183 ? -7.250 -3.539 1.618 1.00 86.50 183 LEU A O 1
ATOM 1462 N N . ALA A 1 184 ? -6.090 -2.658 3.324 1.00 84.19 184 ALA A N 1
ATOM 1463 C CA . ALA A 1 184 ? -6.840 -3.346 4.371 1.00 84.19 184 ALA A CA 1
ATOM 1464 C C . ALA A 1 184 ? -8.326 -2.950 4.381 1.00 84.19 184 ALA A C 1
ATOM 1466 O O . ALA A 1 184 ? -9.207 -3.813 4.412 1.00 84.19 184 ALA A O 1
ATOM 1467 N N . VAL A 1 185 ? -8.614 -1.645 4.327 1.00 86.12 185 VAL A N 1
ATOM 1468 C CA . VAL A 1 185 ? -9.986 -1.115 4.320 1.00 86.12 185 VAL A CA 1
ATOM 1469 C C . VAL A 1 185 ? -10.734 -1.556 3.061 1.00 86.12 185 VAL A C 1
ATOM 1471 O O . VAL A 1 185 ? -11.864 -2.034 3.157 1.00 86.12 185 VAL A O 1
ATOM 1474 N N . ARG A 1 186 ? -10.106 -1.467 1.883 1.00 91.12 186 ARG A N 1
ATOM 1475 C CA . ARG A 1 186 ? -10.732 -1.877 0.617 1.00 91.12 186 ARG A CA 1
ATOM 1476 C C . ARG A 1 186 ? -10.894 -3.386 0.515 1.00 91.12 186 ARG A C 1
ATOM 1478 O O . ARG A 1 186 ? -11.915 -3.824 -0.001 1.00 91.12 186 ARG A O 1
ATOM 1485 N N . TYR A 1 187 ? -9.994 -4.184 1.091 1.00 92.44 187 TYR A N 1
ATOM 1486 C CA . TYR A 1 187 ? -10.217 -5.622 1.269 1.00 92.44 187 TYR A CA 1
ATOM 1487 C C . TYR A 1 187 ? -11.498 -5.892 2.073 1.00 92.44 187 TYR A C 1
ATOM 1489 O O . TYR A 1 187 ? -12.370 -6.642 1.628 1.00 92.44 187 TYR A O 1
ATOM 1497 N N . ALA A 1 188 ? -11.661 -5.245 3.229 1.00 89.25 188 ALA A N 1
ATOM 1498 C CA . ALA A 1 188 ? -12.849 -5.424 4.058 1.00 89.25 188 ALA A CA 1
ATOM 1499 C C . ALA A 1 188 ? -14.140 -4.978 3.341 1.00 89.25 188 ALA A C 1
ATOM 1501 O O . ALA A 1 188 ? -15.165 -5.656 3.427 1.00 89.25 188 ALA A O 1
ATOM 1502 N N . GLN A 1 189 ? -14.085 -3.886 2.580 1.00 90.44 189 GLN A N 1
ATOM 1503 C CA . GLN A 1 189 ? -15.240 -3.371 1.847 1.00 90.44 189 GLN A CA 1
ATOM 1504 C C . GLN A 1 189 ? -15.590 -4.217 0.614 1.00 90.44 189 GLN A C 1
ATOM 1506 O O . GLN A 1 189 ? -16.739 -4.606 0.444 1.00 90.44 189 GLN A O 1
ATOM 1511 N N . GLN A 1 190 ? -14.616 -4.540 -0.240 1.00 91.44 190 GLN A N 1
ATOM 1512 C CA . GLN A 1 190 ? -14.863 -5.162 -1.549 1.00 91.44 190 GLN A CA 1
ATOM 1513 C C . GLN A 1 190 ? -14.899 -6.692 -1.520 1.00 91.44 190 GLN A C 1
ATOM 1515 O O . GLN A 1 190 ? -15.593 -7.303 -2.336 1.00 91.44 190 GLN A O 1
ATOM 1520 N N . ILE A 1 191 ? -14.146 -7.319 -0.611 1.00 92.38 191 ILE A N 1
ATOM 1521 C CA . ILE A 1 191 ? -14.051 -8.784 -0.516 1.00 92.38 191 ILE A CA 1
ATOM 1522 C C . ILE A 1 191 ? -14.959 -9.314 0.586 1.00 92.38 191 ILE A C 1
ATOM 1524 O O . ILE A 1 191 ? -15.681 -10.290 0.385 1.00 92.38 191 ILE A O 1
ATOM 1528 N N . LYS A 1 192 ? -14.952 -8.667 1.757 1.00 92.50 192 LYS A N 1
ATOM 1529 C CA . LYS A 1 192 ? -15.787 -9.075 2.899 1.00 92.50 192 LYS A CA 1
ATOM 1530 C C . LYS A 1 192 ? -17.170 -8.427 2.904 1.00 92.50 192 LYS A C 1
ATOM 1532 O O . LYS A 1 192 ? -17.997 -8.829 3.720 1.00 92.50 192 LYS A O 1
ATOM 1537 N N . ASN A 1 193 ? -17.430 -7.492 1.987 1.00 90.88 193 ASN A N 1
ATOM 1538 C CA . ASN A 1 193 ? -18.706 -6.790 1.839 1.00 90.88 193 ASN A CA 1
ATOM 1539 C C . ASN A 1 193 ? -19.171 -6.103 3.136 1.00 90.88 193 ASN A C 1
ATOM 1541 O O . ASN A 1 193 ? -20.352 -6.126 3.482 1.00 90.88 193 ASN A O 1
ATOM 1545 N N . ILE A 1 194 ? -18.226 -5.544 3.895 1.00 83.38 194 ILE A N 1
ATOM 1546 C CA . ILE A 1 194 ? -18.511 -4.820 5.135 1.00 83.38 194 ILE A CA 1
ATOM 1547 C C . ILE A 1 194 ? -18.689 -3.341 4.783 1.00 83.38 194 ILE A C 1
ATOM 1549 O O . ILE A 1 194 ? -17.784 -2.747 4.203 1.00 83.38 194 ILE A O 1
ATOM 1553 N N . SER A 1 195 ? -19.839 -2.760 5.138 1.00 81.00 195 SER A N 1
ATOM 1554 C CA . SER A 1 195 ? -20.195 -1.351 4.883 1.00 81.00 195 SER A CA 1
ATOM 1555 C C . SER A 1 195 ? -19.858 -0.893 3.446 1.00 81.00 195 SER A C 1
ATOM 1557 O O . SER A 1 195 ? -19.061 0.031 3.265 1.00 81.00 195 SER A O 1
ATOM 1559 N N . PRO A 1 196 ? -20.426 -1.548 2.410 1.00 84.31 196 PRO A N 1
ATOM 1560 C CA . PRO A 1 196 ? -20.029 -1.357 1.011 1.00 84.31 196 PRO A CA 1
ATOM 1561 C C . PRO A 1 196 ? -20.253 0.067 0.492 1.00 84.31 196 PRO A C 1
ATOM 1563 O O . PRO A 1 196 ? -19.517 0.500 -0.390 1.00 84.31 196 PRO A O 1
ATOM 1566 N N . ASP A 1 197 ? -21.207 0.800 1.066 1.00 81.75 197 ASP A N 1
ATOM 1567 C CA . ASP A 1 197 ? -21.582 2.150 0.630 1.00 81.75 197 ASP A CA 1
ATOM 1568 C C . ASP A 1 197 ? -20.723 3.260 1.260 1.00 81.75 197 ASP A C 1
ATOM 1570 O O . ASP A 1 197 ? -20.829 4.426 0.887 1.00 81.75 197 ASP A O 1
ATOM 1574 N N . MET A 1 198 ? -19.862 2.919 2.222 1.00 78.31 198 MET A N 1
ATOM 1575 C CA . MET A 1 198 ? -19.005 3.888 2.897 1.00 78.31 198 MET A CA 1
ATOM 1576 C C . MET A 1 198 ? -17.934 4.424 1.942 1.00 78.31 198 MET A C 1
ATOM 1578 O O . MET A 1 198 ? -17.194 3.654 1.315 1.00 78.31 198 MET A O 1
ATOM 1582 N N . MET A 1 199 ? -17.805 5.748 1.856 1.00 78.31 199 MET A N 1
ATOM 1583 C CA . MET A 1 199 ? -16.787 6.365 1.008 1.00 78.31 199 MET A CA 1
ATOM 1584 C C . MET A 1 199 ? -15.398 6.143 1.606 1.00 78.31 199 MET A C 1
ATOM 1586 O O . MET A 1 199 ? -15.170 6.414 2.783 1.00 78.31 199 MET A O 1
ATOM 1590 N N . VAL A 1 200 ? -14.444 5.685 0.799 1.00 79.06 200 VAL A N 1
ATOM 1591 C CA . VAL A 1 200 ? -13.051 5.526 1.231 1.00 79.06 200 VAL A CA 1
ATOM 1592 C C . VAL A 1 200 ? -12.184 6.498 0.459 1.00 79.06 200 VAL A C 1
ATOM 1594 O O . VAL A 1 200 ? -12.186 6.504 -0.765 1.00 79.06 200 VAL A O 1
ATOM 1597 N N . ALA A 1 201 ? -11.424 7.298 1.191 1.00 75.31 201 ALA A N 1
ATOM 1598 C CA . ALA A 1 201 ? -10.411 8.191 0.669 1.00 75.31 201 ALA A CA 1
ATOM 1599 C C . ALA A 1 201 ? -9.022 7.730 1.120 1.00 75.31 201 ALA A C 1
ATOM 1601 O O . ALA A 1 201 ? -8.858 7.052 2.141 1.00 75.31 201 ALA A O 1
ATOM 1602 N N . ASN A 1 202 ? -7.997 8.116 0.365 1.00 77.25 202 ASN A N 1
ATOM 1603 C CA . ASN A 1 202 ? -6.610 7.878 0.734 1.00 77.25 202 ASN A CA 1
ATOM 1604 C C . ASN A 1 202 ? -5.766 9.120 0.503 1.00 77.25 202 ASN A C 1
ATOM 1606 O O . ASN A 1 202 ? -5.720 9.663 -0.598 1.00 77.25 202 ASN A O 1
ATOM 1610 N N . LYS A 1 203 ? -5.034 9.520 1.538 1.00 68.94 203 LYS A N 1
ATOM 1611 C CA . LYS A 1 203 ? -4.201 10.717 1.512 1.00 68.94 203 LYS A CA 1
ATOM 1612 C C . LYS A 1 203 ? -3.099 10.662 0.453 1.00 68.94 203 LYS A C 1
ATOM 1614 O O . LYS A 1 203 ? -2.750 11.693 -0.114 1.00 68.94 203 LYS A O 1
ATOM 1619 N N . PHE A 1 204 ? -2.503 9.492 0.221 1.00 68.56 204 PHE A N 1
ATOM 1620 C CA . PHE A 1 204 ? -1.433 9.355 -0.765 1.00 68.56 204 PHE A CA 1
ATOM 1621 C C . PHE A 1 204 ? -1.974 9.531 -2.185 1.00 68.56 204 PHE A C 1
ATOM 1623 O O . PHE A 1 204 ? -1.464 10.366 -2.924 1.00 68.56 204 PHE A O 1
ATOM 1630 N N . VAL A 1 205 ? -3.074 8.853 -2.505 1.00 70.81 205 VAL A N 1
ATOM 1631 C CA . VAL A 1 205 ? -3.788 8.991 -3.784 1.00 70.81 205 VAL A CA 1
ATOM 1632 C C . VAL A 1 205 ? -4.294 10.418 -4.004 1.00 70.81 205 VAL A C 1
ATOM 1634 O O . VAL A 1 205 ? -4.239 10.955 -5.102 1.00 70.81 205 VAL A O 1
ATOM 1637 N N . GLN A 1 206 ? -4.722 11.092 -2.943 1.00 66.38 206 GLN A N 1
ATOM 1638 C CA . GLN A 1 206 ? -5.165 12.482 -3.001 1.00 66.38 206 GLN A CA 1
ATOM 1639 C C . GLN A 1 206 ? -4.064 13.483 -3.388 1.00 66.38 206 GLN A C 1
ATOM 1641 O O . GLN A 1 206 ? -4.366 14.552 -3.916 1.00 66.38 206 GLN A O 1
ATOM 1646 N N . LYS A 1 207 ? -2.781 13.145 -3.190 1.00 62.81 207 LYS A N 1
ATOM 1647 C CA . LYS A 1 207 ? -1.654 13.955 -3.689 1.00 62.81 207 LYS A CA 1
ATOM 1648 C C . LYS A 1 207 ? -1.463 13.860 -5.201 1.00 62.81 207 LYS A C 1
ATOM 1650 O O . LYS A 1 207 ? -0.715 14.662 -5.750 1.00 62.81 207 LYS A O 1
ATOM 1655 N N . CYS A 1 208 ? -2.146 12.930 -5.862 1.00 65.38 208 CYS A N 1
ATOM 1656 C CA . CYS A 1 208 ? -2.074 12.736 -7.306 1.00 65.38 208 CYS A CA 1
ATOM 1657 C C . CYS A 1 208 ? -2.837 13.800 -8.097 1.00 65.38 208 CYS A C 1
ATOM 1659 O O . CYS A 1 208 ? -2.858 13.760 -9.320 1.00 65.38 208 CYS A O 1
ATOM 1661 N N . GLY A 1 209 ? -3.452 14.774 -7.415 1.00 58.47 209 GLY A N 1
ATOM 1662 C CA . GLY A 1 209 ? -3.988 15.961 -8.075 1.00 58.47 209 GLY A CA 1
ATOM 1663 C C . GLY A 1 209 ? -5.187 15.686 -8.978 1.00 58.47 209 GLY A C 1
ATOM 1664 O O . GLY A 1 209 ? -5.512 16.520 -9.815 1.00 58.47 209 GLY A O 1
ATOM 1665 N N . LEU A 1 210 ? -5.837 14.528 -8.825 1.00 59.69 210 LEU A N 1
ATOM 1666 C CA . LEU A 1 210 ? -6.900 14.066 -9.724 1.00 59.69 210 LEU A CA 1
ATOM 1667 C C . LEU A 1 210 ? -8.189 14.899 -9.602 1.00 59.69 210 LEU A C 1
ATOM 1669 O O . LEU A 1 210 ? -9.004 14.901 -10.520 1.00 59.69 210 LEU A O 1
ATOM 1673 N N . SER A 1 211 ? -8.332 15.668 -8.514 1.00 53.59 211 SER A N 1
ATOM 1674 C CA . SER A 1 211 ? -9.278 16.784 -8.383 1.00 53.59 211 SER A CA 1
ATOM 1675 C C . SER A 1 211 ? -8.767 17.843 -7.387 1.00 53.59 211 SER A C 1
ATOM 1677 O O . SER A 1 211 ? -7.903 17.562 -6.543 1.00 53.59 211 SER A O 1
ATOM 1679 N N . GLU A 1 212 ? -9.285 19.079 -7.467 1.00 46.03 212 GLU A N 1
ATOM 1680 C CA . GLU A 1 212 ? -8.956 20.164 -6.519 1.00 46.03 212 GLU A CA 1
ATOM 1681 C C . GLU A 1 212 ? -9.360 19.810 -5.079 1.00 46.03 212 GLU A C 1
ATOM 1683 O O . GLU A 1 212 ? -8.611 20.070 -4.134 1.00 46.03 212 GLU A O 1
ATOM 1688 N N . GLU A 1 213 ? -10.501 19.141 -4.911 1.00 43.72 213 GLU A N 1
ATOM 1689 C CA . GLU A 1 213 ? -11.001 18.680 -3.614 1.00 43.72 213 GLU A CA 1
ATOM 1690 C C . GLU A 1 213 ? -10.099 17.588 -3.030 1.00 43.72 213 GLU A C 1
ATOM 1692 O O . GLU A 1 213 ? -9.651 17.710 -1.890 1.00 43.72 213 GLU A O 1
ATOM 1697 N N . ALA A 1 214 ? -9.721 16.576 -3.821 1.00 46.19 214 ALA A N 1
ATOM 1698 C CA . ALA A 1 214 ? -8.751 15.559 -3.411 1.00 46.19 214 ALA A CA 1
ATOM 1699 C C . ALA A 1 214 ? -7.413 16.194 -2.991 1.00 46.19 214 ALA A C 1
ATOM 1701 O O . ALA A 1 214 ? -6.860 15.860 -1.942 1.00 46.19 214 ALA A O 1
ATOM 1702 N N . SER A 1 215 ? -6.938 17.185 -3.747 1.00 47.12 215 SER A N 1
ATOM 1703 C CA . SER A 1 215 ? -5.688 17.902 -3.469 1.00 47.12 215 SER A CA 1
ATOM 1704 C C . SER A 1 215 ? -5.714 18.680 -2.149 1.00 47.12 215 SER A C 1
ATOM 1706 O O . SER A 1 215 ? -4.695 18.744 -1.452 1.00 47.12 215 SER A O 1
ATOM 1708 N N . ALA A 1 216 ? -6.860 19.264 -1.781 1.00 43.97 216 ALA A N 1
ATOM 1709 C CA . ALA A 1 216 ? -7.034 19.977 -0.517 1.00 43.97 216 ALA A CA 1
ATOM 1710 C C . ALA A 1 216 ? -6.928 19.031 0.693 1.00 43.97 216 ALA A C 1
ATOM 1712 O O . ALA A 1 216 ? -6.288 19.374 1.690 1.00 43.97 216 ALA A O 1
ATOM 1713 N N . PHE A 1 217 ? -7.457 17.809 0.579 1.00 46.69 217 PHE A N 1
ATOM 1714 C CA . PHE A 1 217 ? -7.337 16.781 1.617 1.00 46.69 217 PHE A CA 1
ATOM 1715 C C . PHE A 1 217 ? -5.935 16.148 1.684 1.00 46.69 217 PHE A C 1
ATOM 1717 O O . PHE A 1 217 ? -5.411 15.935 2.779 1.00 46.69 217 PHE A O 1
ATOM 1724 N N . GLY A 1 218 ? -5.264 15.927 0.546 1.00 41.25 218 GLY A N 1
ATOM 1725 C CA . GLY A 1 218 ? -3.916 15.335 0.486 1.00 41.25 218 GLY A CA 1
ATOM 1726 C C . GLY A 1 218 ? -2.814 16.164 1.172 1.00 41.25 218 GLY A C 1
ATOM 1727 O O . GLY A 1 218 ? -1.776 15.621 1.578 1.00 41.25 218 GLY A O 1
ATOM 1728 N N . ARG A 1 219 ? -3.041 17.476 1.344 1.00 37.72 219 ARG A N 1
ATOM 1729 C CA . ARG A 1 219 ? -2.148 18.412 2.057 1.00 37.72 219 ARG A CA 1
ATOM 1730 C C . ARG A 1 219 ? -2.282 18.349 3.582 1.00 37.72 219 ARG A C 1
ATOM 1732 O O . ARG A 1 219 ? -1.399 18.844 4.281 1.00 37.72 219 ARG A O 1
ATOM 1739 N N . LEU A 1 220 ? -3.329 17.718 4.114 1.00 36.97 220 LEU A N 1
ATOM 1740 C CA . LEU A 1 220 ? -3.547 17.605 5.555 1.00 36.97 220 LEU A CA 1
ATOM 1741 C C . LEU A 1 220 ? -2.632 16.523 6.153 1.00 36.97 220 LEU A C 1
ATOM 1743 O O . LEU A 1 220 ? -2.723 15.330 5.841 1.00 36.97 220 LEU A O 1
ATOM 1747 N N . TRP A 1 221 ? -1.708 16.921 7.033 1.00 32.59 221 TRP A N 1
ATOM 1748 C CA . TRP A 1 221 ? -0.940 15.963 7.824 1.00 32.59 221 TRP A CA 1
ATOM 1749 C C . TRP A 1 221 ? -1.752 15.480 9.023 1.00 32.59 221 TRP A C 1
ATOM 1751 O O . TRP A 1 221 ? -1.771 16.125 10.066 1.00 32.59 221 TRP A O 1
ATOM 1761 N N . PHE A 1 222 ? -2.377 14.307 8.891 1.00 39.34 222 PHE A N 1
ATOM 1762 C CA . PHE A 1 222 ? -2.885 13.568 10.040 1.00 39.34 222 PHE A CA 1
ATOM 1763 C C . PHE A 1 222 ? -1.727 12.956 10.825 1.00 39.34 222 PHE A C 1
ATOM 1765 O O . PHE A 1 222 ? -1.362 11.800 10.621 1.00 39.34 222 PHE A O 1
ATOM 1772 N N . ALA A 1 223 ? -1.117 13.755 11.705 1.00 30.73 223 ALA A N 1
ATOM 1773 C CA . ALA A 1 223 ? -0.360 13.194 12.810 1.00 30.73 223 ALA A CA 1
ATOM 1774 C C . ALA A 1 223 ? -1.286 12.223 13.575 1.00 30.73 223 ALA A C 1
ATOM 1776 O O . ALA A 1 223 ? -2.454 12.560 13.784 1.00 30.73 223 ALA A O 1
ATOM 1777 N N . PRO A 1 224 ? -0.785 11.067 14.051 1.00 35.44 224 PRO A N 1
ATOM 1778 C CA . PRO A 1 224 ? -1.473 10.229 15.045 1.00 35.44 224 PRO A CA 1
ATOM 1779 C C . PRO A 1 224 ? -1.956 11.021 16.278 1.00 35.44 224 PRO A C 1
ATOM 1781 O O . PRO A 1 224 ? -2.828 10.580 17.017 1.00 35.44 224 PRO A O 1
ATOM 1784 N N . THR A 1 225 ? -1.389 12.216 16.468 1.00 36.19 225 THR A N 1
ATOM 1785 C CA . THR A 1 225 ? -1.725 13.247 17.451 1.00 36.19 225 THR A CA 1
ATOM 1786 C C . THR A 1 225 ? -2.247 14.526 16.783 1.00 36.19 225 THR A C 1
ATOM 1788 O O . THR A 1 225 ? -1.723 15.611 17.045 1.00 36.19 225 THR A O 1
ATOM 1791 N N . LEU A 1 226 ? -3.202 14.444 15.854 1.00 42.53 226 LEU A N 1
ATOM 1792 C CA . LEU A 1 226 ? -3.703 15.666 15.232 1.00 42.53 226 LEU A CA 1
ATOM 1793 C C . LEU A 1 226 ? -4.433 16.544 16.243 1.00 42.53 226 LEU A C 1
ATOM 1795 O O . LEU A 1 226 ? -5.308 16.102 16.989 1.00 42.53 226 LEU A O 1
ATOM 1799 N N . GLU A 1 227 ? -4.050 17.812 16.211 1.00 40.78 227 GLU A N 1
ATOM 1800 C CA . GLU A 1 227 ? -4.635 18.903 16.962 1.00 40.78 227 GLU A CA 1
ATOM 1801 C C . GLU A 1 227 ? -6.153 18.919 16.762 1.00 40.78 227 GLU A C 1
ATOM 1803 O O . GLU A 1 227 ? -6.648 19.062 15.640 1.00 40.78 227 GLU A O 1
ATOM 1808 N N . LYS A 1 228 ? -6.883 18.798 17.878 1.00 40.69 228 LYS A N 1
ATOM 1809 C CA . LYS A 1 228 ? -8.354 18.829 18.008 1.00 40.69 228 LYS A CA 1
ATOM 1810 C C . LYS A 1 228 ? -9.050 19.829 17.074 1.00 40.69 228 LYS A C 1
ATOM 1812 O O . LYS A 1 228 ? -10.176 19.609 16.641 1.00 40.69 228 LYS A O 1
ATOM 1817 N N . ASN A 1 229 ? -8.369 20.922 16.757 1.00 41.88 229 ASN A N 1
ATOM 1818 C CA . ASN A 1 229 ? -8.877 22.063 16.013 1.00 41.88 229 ASN A CA 1
ATOM 1819 C C . ASN A 1 229 ? -9.053 21.777 14.508 1.00 41.88 229 ASN A C 1
ATOM 1821 O O . ASN A 1 229 ? -9.900 22.401 13.878 1.00 41.88 229 ASN A O 1
ATOM 1825 N N . VAL A 1 230 ? -8.291 20.836 13.936 1.00 43.81 230 VAL A N 1
ATOM 1826 C CA . VAL A 1 230 ? -8.295 20.547 12.487 1.00 43.81 230 VAL A CA 1
ATOM 1827 C C . VAL A 1 230 ? -9.401 19.557 12.098 1.00 43.81 230 VAL A C 1
ATOM 1829 O O . VAL A 1 230 ? -9.975 19.669 11.018 1.00 43.81 230 VAL A O 1
ATOM 1832 N N . ILE A 1 231 ? -9.727 18.602 12.978 1.00 46.94 231 ILE A N 1
ATOM 1833 C CA . ILE A 1 231 ? -10.702 17.524 12.704 1.00 46.94 231 ILE A CA 1
ATOM 1834 C C . ILE A 1 231 ? -12.112 17.883 13.201 1.00 46.94 231 ILE A C 1
ATOM 1836 O O . ILE A 1 231 ? -13.096 17.427 12.628 1.00 46.94 231 ILE A O 1
ATOM 1840 N N . SER A 1 232 ? -12.222 18.738 14.226 1.00 48.81 232 SER A N 1
ATOM 1841 C CA . SER A 1 232 ? -13.491 19.149 14.856 1.00 48.81 232 SER A CA 1
ATOM 1842 C C . SER A 1 232 ? -14.616 19.557 13.879 1.00 48.81 232 SER A C 1
ATOM 1844 O O . SER A 1 232 ? -15.757 19.158 14.102 1.00 48.81 232 SER A O 1
ATOM 1846 N N . PRO A 1 233 ? -14.354 20.259 12.756 1.00 46.53 233 PRO A N 1
ATOM 1847 C CA . PRO A 1 233 ? -15.414 20.594 11.797 1.00 46.53 233 PRO A CA 1
ATOM 1848 C C . PRO A 1 233 ? -15.970 19.393 11.009 1.00 46.53 233 PRO A C 1
ATOM 1850 O O . PRO A 1 233 ? -17.063 19.477 10.450 1.00 46.53 233 PRO A O 1
ATOM 1853 N N . PHE A 1 234 ? -15.222 18.288 10.944 1.00 46.16 234 PHE A N 1
ATOM 1854 C CA . PHE A 1 234 ? -15.508 17.123 10.101 1.00 46.16 234 PHE A CA 1
ATOM 1855 C C . PHE A 1 234 ? -15.867 15.862 10.900 1.00 46.16 234 PHE A C 1
ATOM 1857 O O . PHE A 1 234 ? -16.396 14.917 10.319 1.00 46.16 234 PHE A O 1
ATOM 1864 N N . SER A 1 235 ? -15.637 15.840 12.218 1.00 48.06 235 SER A N 1
ATOM 1865 C CA . SER A 1 235 ? -15.797 14.655 13.084 1.00 48.06 235 SER A CA 1
ATOM 1866 C C . SER A 1 235 ? -17.215 14.071 13.119 1.00 48.06 235 SER A C 1
ATOM 1868 O O . SER A 1 235 ? -17.386 12.892 13.409 1.00 48.06 235 SER A O 1
ATOM 1870 N N . ALA A 1 236 ? -18.234 14.859 12.765 1.00 48.56 236 ALA A N 1
ATOM 1871 C CA . ALA A 1 236 ? -19.611 14.379 12.644 1.00 48.56 236 ALA A CA 1
ATOM 1872 C C . ALA A 1 236 ? -19.875 13.524 11.383 1.00 48.56 236 ALA A C 1
ATOM 1874 O O . ALA A 1 236 ? -20.905 12.862 11.320 1.00 48.56 236 ALA A O 1
ATOM 1875 N N . ARG A 1 237 ? -18.994 13.566 10.368 1.00 45.31 237 ARG A N 1
ATOM 1876 C CA . ARG A 1 237 ? -19.199 12.939 9.040 1.00 45.31 237 ARG A CA 1
ATOM 1877 C C . ARG A 1 237 ? -18.003 12.126 8.526 1.00 45.31 237 ARG A C 1
ATOM 1879 O O . ARG A 1 237 ? -18.163 11.273 7.655 1.00 45.31 237 ARG A O 1
ATOM 1886 N N . LEU A 1 238 ? -16.810 12.369 9.064 1.00 45.84 238 LEU A N 1
ATOM 1887 C CA . LEU A 1 238 ? -15.555 11.770 8.622 1.00 45.84 238 LEU A CA 1
ATOM 1888 C C . LEU A 1 238 ? -14.874 11.046 9.779 1.00 45.84 238 LEU A C 1
ATOM 1890 O O . LEU A 1 238 ? -14.620 11.647 10.824 1.00 45.84 238 LEU A O 1
ATOM 1894 N N . LYS A 1 239 ? -14.465 9.796 9.546 1.00 54.97 239 LYS A N 1
ATOM 1895 C CA . LYS A 1 239 ? -13.498 9.118 10.408 1.00 54.97 239 LYS A CA 1
ATOM 1896 C C . LYS A 1 239 ? -12.191 8.878 9.685 1.00 54.97 239 LYS A C 1
ATOM 1898 O O . LYS A 1 239 ? -12.126 8.354 8.581 1.00 54.97 239 LYS A O 1
ATOM 1903 N N . VAL A 1 240 ? -11.111 9.270 10.338 1.00 50.19 240 VAL A N 1
ATOM 1904 C CA . VAL A 1 240 ? -9.762 9.018 9.845 1.00 50.19 240 VAL A CA 1
ATOM 1905 C C . VAL A 1 240 ? -9.300 7.692 10.438 1.00 50.19 240 VAL A C 1
ATOM 1907 O O . VAL A 1 240 ? -9.396 7.486 11.648 1.00 50.19 240 VAL A O 1
ATOM 1910 N N . VAL A 1 241 ? -8.857 6.771 9.586 1.00 47.50 241 VAL A N 1
ATOM 1911 C CA . VAL A 1 241 ? -8.437 5.426 9.977 1.00 47.50 241 VAL A CA 1
ATOM 1912 C C . VAL A 1 241 ? -7.073 5.092 9.399 1.00 47.50 241 VAL A C 1
ATOM 1914 O O . VAL A 1 241 ? -6.685 5.506 8.311 1.00 47.50 241 VAL A O 1
ATOM 1917 N N . GLY A 1 242 ? -6.324 4.308 10.157 1.00 46.84 242 GLY A N 1
ATOM 1918 C CA . GLY A 1 242 ? -5.013 3.816 9.789 1.00 46.84 242 GLY A CA 1
ATOM 1919 C C . GLY A 1 242 ? -4.182 3.419 10.999 1.00 46.84 242 GLY A C 1
ATOM 1920 O O . GLY A 1 242 ? -4.615 3.431 12.153 1.00 46.84 242 GLY A O 1
ATOM 1921 N N . ILE A 1 243 ? -2.993 2.955 10.706 1.00 45.25 243 ILE A N 1
ATOM 1922 C CA . ILE A 1 243 ? -2.077 2.400 11.688 1.00 45.25 243 ILE A CA 1
ATOM 1923 C C . ILE A 1 243 ? -1.675 3.514 12.671 1.00 45.25 243 ILE A C 1
ATOM 1925 O O . ILE A 1 243 ? -0.944 4.443 12.325 1.00 45.25 243 ILE A O 1
ATOM 1929 N N . GLY A 1 244 ? -2.231 3.445 13.887 1.00 40.22 244 GLY A N 1
ATOM 1930 C CA . GLY A 1 244 ? -1.916 4.334 15.002 1.00 40.22 244 GLY A CA 1
ATOM 1931 C C . GLY A 1 244 ? -2.860 5.492 15.339 1.00 40.22 244 GLY A C 1
ATOM 1932 O O . GLY A 1 244 ? -2.417 6.438 15.983 1.00 40.22 244 GLY A O 1
ATOM 1933 N N . PHE A 1 245 ? -4.140 5.474 14.957 1.00 43.56 245 PHE A N 1
ATOM 1934 C CA . PHE A 1 245 ? -5.039 6.571 15.357 1.00 43.56 245 PHE A CA 1
ATOM 1935 C C . PHE A 1 245 ? -5.384 6.590 16.849 1.00 43.56 245 PHE A C 1
ATOM 1937 O O . PHE A 1 245 ? -5.655 5.561 17.473 1.00 43.56 245 PHE A O 1
ATOM 1944 N N . ALA A 1 246 ? -5.435 7.812 17.382 1.00 39.53 246 ALA A N 1
ATOM 1945 C CA . ALA A 1 246 ? -6.040 8.134 18.661 1.00 39.53 246 ALA A CA 1
ATOM 1946 C C . ALA A 1 246 ? -7.570 8.103 18.543 1.00 39.53 246 ALA A C 1
ATOM 1948 O O . ALA A 1 246 ? -8.160 8.696 17.639 1.00 39.53 246 ALA A O 1
ATOM 1949 N N . PHE A 1 247 ? -8.210 7.414 19.478 1.00 44.34 247 PHE A N 1
ATOM 1950 C CA . PHE A 1 247 ? -9.650 7.488 19.679 1.00 44.34 247 PHE A CA 1
ATOM 1951 C C . PHE A 1 247 ? -9.983 8.774 20.435 1.00 44.34 247 PHE A C 1
ATOM 1953 O O . PHE A 1 247 ? -9.215 9.206 21.298 1.00 44.34 247 PHE A O 1
ATOM 1960 N N . GLU A 1 248 ? -11.134 9.379 20.149 1.00 42.75 248 GLU A N 1
ATOM 1961 C CA . GLU A 1 248 ? -11.602 10.506 20.949 1.00 42.75 248 GLU A CA 1
ATOM 1962 C C . GLU A 1 248 ? -11.875 10.030 22.390 1.00 42.75 248 GLU A C 1
ATOM 1964 O O . GLU A 1 248 ? -12.593 9.065 22.642 1.00 42.75 248 GLU A O 1
ATOM 1969 N N . SER A 1 249 ? -11.259 10.681 23.376 1.00 43.28 249 SER A N 1
ATOM 1970 C CA . SER A 1 249 ? -11.567 10.456 24.791 1.00 43.28 249 SER A CA 1
ATOM 1971 C C . SER A 1 249 ? -12.428 11.618 25.299 1.00 43.28 249 SER A C 1
ATOM 1973 O O . SER A 1 249 ? -12.072 12.775 25.043 1.00 43.28 249 SER A O 1
ATOM 1975 N N . PRO A 1 250 ? -13.565 11.368 25.986 1.00 43.97 250 PRO A N 1
ATOM 1976 C CA . PRO A 1 250 ? -14.097 10.066 26.424 1.00 43.97 250 PRO A CA 1
ATOM 1977 C C . PRO A 1 250 ? -14.998 9.348 25.389 1.00 43.97 250 PRO A C 1
ATOM 1979 O O . PRO A 1 250 ? -15.444 8.219 25.635 1.00 43.97 250 PRO A O 1
ATOM 1982 N N . ALA A 1 251 ? -15.291 9.993 24.254 1.00 45.69 251 ALA A N 1
ATOM 1983 C CA . ALA A 1 251 ? -16.209 9.526 23.214 1.00 45.69 251 ALA A CA 1
ATOM 1984 C C . ALA A 1 251 ? -15.614 8.386 22.360 1.00 45.69 251 ALA A C 1
ATOM 1986 O O . ALA A 1 251 ? -14.934 8.614 21.372 1.00 45.69 251 ALA A O 1
ATOM 1987 N N . GLY A 1 252 ? -15.909 7.134 22.719 1.00 50.88 252 GLY A N 1
ATOM 1988 C CA . GLY A 1 252 ? -15.377 5.957 22.013 1.00 50.88 252 GLY A CA 1
ATOM 1989 C C . GLY A 1 252 ? -14.624 4.978 22.910 1.00 50.88 252 GLY A C 1
ATOM 1990 O O . GLY A 1 252 ? -14.109 3.980 22.420 1.00 50.88 252 GLY A O 1
ATOM 1991 N N . SER A 1 253 ? -14.616 5.205 24.225 1.00 60.84 253 SER A N 1
ATOM 1992 C CA . SER A 1 253 ? -14.063 4.309 25.257 1.00 60.84 253 SER A CA 1
ATOM 1993 C C . SER A 1 253 ? -14.539 2.854 25.144 1.00 60.84 253 SER A C 1
ATOM 1995 O O . SER A 1 253 ? -13.727 1.931 25.202 1.00 60.84 253 SER A O 1
ATOM 1997 N N . ASN A 1 254 ? -15.828 2.622 24.881 1.00 63.12 254 ASN A N 1
ATOM 1998 C CA . ASN A 1 254 ? -16.340 1.266 24.648 1.00 63.12 254 ASN A CA 1
ATOM 1999 C C . ASN A 1 254 ? -15.809 0.640 23.345 1.00 63.12 254 ASN A C 1
ATOM 2001 O O . ASN A 1 254 ? -15.495 -0.548 23.310 1.00 63.12 254 ASN A O 1
ATOM 2005 N N . LEU A 1 255 ? -15.669 1.436 22.282 1.00 58.38 255 LEU A N 1
ATOM 2006 C CA . LEU A 1 255 ? -15.155 0.978 20.991 1.00 58.38 255 LEU A CA 1
ATOM 2007 C C . LEU A 1 255 ? -13.645 0.703 21.052 1.00 58.38 255 LEU A C 1
ATOM 2009 O O . LEU A 1 255 ? -13.195 -0.306 20.514 1.00 58.38 255 LEU A O 1
ATOM 2013 N N . MET A 1 256 ? -12.881 1.544 21.759 1.00 59.09 256 MET A N 1
ATOM 2014 C CA . MET A 1 256 ? -11.472 1.308 22.097 1.00 59.09 256 MET A CA 1
ATOM 2015 C C . MET A 1 256 ? -11.301 -0.047 22.770 1.00 59.09 256 MET A C 1
ATOM 2017 O O . MET A 1 256 ? -10.512 -0.874 22.319 1.00 59.09 256 MET A O 1
ATOM 2021 N N . LYS A 1 257 ? -12.092 -0.288 23.822 1.00 66.75 257 LYS A N 1
ATOM 2022 C CA . LYS A 1 257 ? -12.057 -1.526 24.598 1.00 66.75 257 LYS A CA 1
ATOM 2023 C C . LYS A 1 257 ? -12.359 -2.747 23.728 1.00 66.75 257 LYS A C 1
ATOM 2025 O O . LYS A 1 257 ? -11.613 -3.719 23.745 1.00 66.75 257 LYS A O 1
ATOM 2030 N N . GLN A 1 258 ? -13.418 -2.686 22.920 1.00 66.56 258 GLN A N 1
ATOM 2031 C CA . GLN A 1 258 ? -13.773 -3.773 22.000 1.00 66.56 258 GLN A CA 1
ATOM 2032 C C . GLN A 1 258 ? -12.700 -4.009 20.931 1.00 66.56 258 GLN A C 1
ATOM 2034 O O . GLN A 1 258 ? -12.407 -5.156 20.603 1.00 66.56 258 GLN A O 1
ATOM 2039 N N . THR A 1 259 ? -12.099 -2.940 20.404 1.00 62.75 259 THR A N 1
ATOM 2040 C CA . THR A 1 259 ? -11.011 -3.030 19.421 1.00 62.75 259 THR A CA 1
ATOM 2041 C C . THR A 1 259 ? -9.789 -3.703 20.039 1.00 62.75 259 THR A C 1
ATOM 2043 O O . THR A 1 259 ? -9.248 -4.631 19.446 1.00 62.75 259 THR A O 1
ATOM 2046 N N . ALA A 1 260 ? -9.412 -3.314 21.260 1.00 68.88 260 ALA A N 1
ATOM 2047 C CA . ALA A 1 260 ? -8.308 -3.919 22.000 1.00 68.88 260 ALA A CA 1
ATOM 2048 C C . ALA A 1 260 ? -8.536 -5.412 22.257 1.00 68.88 260 ALA A C 1
ATOM 2050 O O . ALA A 1 260 ? -7.660 -6.219 21.968 1.00 68.88 260 ALA A O 1
ATOM 2051 N N . ILE A 1 261 ? -9.732 -5.797 22.716 1.00 76.12 261 ILE A N 1
ATOM 2052 C CA . ILE A 1 261 ? -10.093 -7.206 22.932 1.00 76.12 261 ILE A CA 1
ATOM 2053 C C . ILE A 1 261 ? -9.972 -8.006 21.632 1.00 76.12 261 ILE A C 1
ATOM 2055 O O . ILE A 1 261 ? -9.425 -9.104 21.642 1.00 76.12 261 ILE A O 1
ATOM 2059 N N . ARG A 1 262 ? -10.441 -7.462 20.503 1.00 68.88 262 ARG A N 1
ATOM 2060 C CA . ARG A 1 262 ? -10.355 -8.147 19.205 1.00 68.88 262 ARG A CA 1
ATOM 2061 C C . ARG A 1 262 ? -8.922 -8.267 18.692 1.00 68.88 262 ARG A C 1
ATOM 2063 O O . ARG A 1 262 ? -8.587 -9.301 18.131 1.00 68.88 262 ARG A O 1
ATOM 2070 N N . ILE A 1 263 ? -8.083 -7.253 18.908 1.00 70.62 263 ILE A N 1
ATOM 2071 C CA . ILE A 1 263 ? -6.646 -7.322 18.604 1.00 70.62 263 ILE A CA 1
ATOM 2072 C C . ILE A 1 263 ? -5.975 -8.407 19.452 1.00 70.62 263 ILE A C 1
ATOM 2074 O O . ILE A 1 263 ? -5.231 -9.221 18.921 1.00 70.62 263 ILE A O 1
ATOM 2078 N N . LEU A 1 264 ? -6.282 -8.460 20.751 1.00 74.25 264 LEU A N 1
ATOM 2079 C CA . LEU A 1 264 ? -5.738 -9.450 21.689 1.00 74.25 264 LEU A CA 1
ATOM 2080 C C . LEU A 1 264 ? -6.218 -10.882 21.414 1.00 74.25 264 LEU A C 1
ATOM 2082 O O . LEU A 1 264 ? -5.552 -11.839 21.795 1.00 74.25 264 LEU A O 1
ATOM 2086 N N . GLN A 1 265 ? -7.375 -11.027 20.767 1.00 76.56 265 GLN A N 1
ATOM 2087 C CA . GLN A 1 265 ? -7.884 -12.293 20.230 1.00 76.56 265 GLN A CA 1
ATOM 2088 C C . GLN A 1 265 ? -7.319 -12.619 18.836 1.00 76.56 265 GLN A C 1
ATOM 2090 O O . GLN A 1 265 ? -7.606 -13.689 18.302 1.00 76.56 265 GLN A O 1
ATOM 2095 N N . GLY A 1 266 ? -6.579 -11.685 18.234 1.00 64.19 266 GLY A N 1
ATOM 2096 C CA . GLY A 1 266 ? -6.068 -11.755 16.874 1.00 64.19 266 GLY A CA 1
ATOM 2097 C C . GLY A 1 266 ? -4.786 -12.574 16.721 1.00 64.19 266 GLY A C 1
ATOM 2098 O O . GLY A 1 266 ? -4.216 -13.098 17.678 1.00 64.19 266 GLY A O 1
ATOM 2099 N N . SER A 1 267 ? -4.370 -12.701 15.462 1.00 58.94 267 SER A N 1
ATOM 2100 C CA . SER A 1 267 ? -3.279 -13.559 14.996 1.00 58.94 267 SER A CA 1
ATOM 2101 C C . SER A 1 267 ? -1.886 -13.083 15.426 1.00 58.94 267 SER A C 1
ATOM 2103 O O . SER A 1 267 ? -1.641 -11.889 15.541 1.00 58.94 267 SER A O 1
ATOM 2105 N N . VAL A 1 268 ? -0.965 -14.038 15.584 1.00 74.31 268 VAL A N 1
ATOM 2106 C CA . VAL A 1 268 ? 0.480 -13.839 15.829 1.00 74.31 268 VAL A CA 1
ATOM 2107 C C . VAL A 1 268 ? 1.131 -13.121 14.639 1.00 74.31 268 VAL A C 1
ATOM 2109 O O . VAL A 1 268 ? 0.748 -13.380 13.494 1.00 74.31 268 VAL A O 1
ATOM 2112 N N . SER A 1 269 ? 2.124 -12.262 14.887 1.00 62.53 269 SER A N 1
ATOM 2113 C CA . SER A 1 269 ? 2.889 -11.604 13.820 1.00 62.53 269 SER A CA 1
ATOM 2114 C C . SER A 1 269 ? 3.655 -12.637 12.984 1.00 62.53 269 SER A C 1
ATOM 2116 O O . SER A 1 269 ? 4.397 -13.452 13.530 1.00 62.53 269 SER A O 1
ATOM 2118 N N . GLN A 1 270 ? 3.505 -12.612 11.655 1.00 62.53 270 GLN A N 1
ATOM 2119 C CA . GLN A 1 270 ? 4.166 -13.565 10.745 1.00 62.53 270 GLN A CA 1
ATOM 2120 C C . GLN A 1 270 ? 5.267 -12.917 9.906 1.00 62.53 270 GLN A C 1
ATOM 2122 O O . GLN A 1 270 ? 6.164 -13.598 9.411 1.00 62.53 270 GLN A O 1
ATOM 2127 N N . THR A 1 271 ? 5.200 -11.600 9.735 1.00 53.75 271 THR A N 1
ATOM 2128 C CA . THR A 1 271 ? 6.083 -10.838 8.856 1.00 53.75 271 THR A CA 1
ATOM 2129 C C . THR A 1 271 ? 6.555 -9.546 9.532 1.00 53.75 271 THR A C 1
ATOM 2131 O O . THR A 1 271 ? 5.909 -9.069 10.469 1.00 53.75 271 THR A O 1
ATOM 2134 N N . PRO A 1 272 ? 7.633 -8.910 9.037 1.00 52.72 272 PRO A N 1
ATOM 2135 C CA . PRO A 1 272 ? 8.012 -7.561 9.468 1.00 52.72 272 PRO A CA 1
ATOM 2136 C C . PRO A 1 272 ? 6.896 -6.515 9.267 1.00 52.72 272 PRO A C 1
ATOM 2138 O O . PRO A 1 272 ? 6.833 -5.524 9.995 1.00 52.72 272 PRO A O 1
ATOM 2141 N N . ALA A 1 273 ? 5.991 -6.749 8.305 1.00 56.00 273 ALA A N 1
ATOM 2142 C CA . ALA A 1 273 ? 4.741 -6.003 8.130 1.00 56.00 273 ALA A CA 1
ATOM 2143 C C . ALA A 1 273 ? 3.884 -6.024 9.388 1.00 56.00 273 ALA A C 1
ATOM 2145 O O . ALA A 1 273 ? 3.415 -4.988 9.862 1.00 56.00 273 ALA A O 1
ATOM 2146 N N . ASP A 1 274 ? 3.669 -7.242 9.883 1.00 57.34 274 ASP A N 1
ATOM 2147 C CA . ASP A 1 274 ? 2.781 -7.537 10.992 1.00 57.34 274 ASP A CA 1
ATOM 2148 C C . ASP A 1 274 ? 3.378 -7.000 12.272 1.00 57.34 274 ASP A C 1
ATOM 2150 O O . ASP A 1 274 ? 2.674 -6.330 13.013 1.00 57.34 274 ASP A O 1
ATOM 2154 N N . GLN A 1 275 ? 4.684 -7.196 12.469 1.00 61.97 275 GLN A N 1
ATOM 2155 C CA . GLN A 1 275 ? 5.412 -6.622 13.597 1.00 61.97 275 GLN A CA 1
ATOM 2156 C C . GLN A 1 275 ? 5.211 -5.115 13.642 1.00 61.97 275 GLN A C 1
ATOM 2158 O O . GLN A 1 275 ? 4.734 -4.590 14.640 1.00 61.97 275 GLN A O 1
ATOM 2163 N N . GLY A 1 276 ? 5.433 -4.438 12.517 1.00 59.50 276 GLY A N 1
ATOM 2164 C CA . GLY A 1 276 ? 5.192 -3.011 12.400 1.00 59.50 276 GLY A CA 1
ATOM 2165 C C . GLY A 1 276 ? 3.761 -2.556 12.666 1.00 59.50 276 GLY A C 1
ATOM 2166 O O . GLY A 1 276 ? 3.519 -1.531 13.313 1.00 59.50 276 GLY A O 1
ATOM 2167 N N . LEU A 1 277 ? 2.791 -3.319 12.163 1.00 62.59 277 LEU A N 1
ATOM 2168 C CA . LEU A 1 277 ? 1.378 -3.067 12.415 1.00 62.59 277 LEU A CA 1
ATOM 2169 C C . LEU A 1 277 ? 1.075 -3.234 13.906 1.00 62.59 277 LEU A C 1
ATOM 2171 O O . LEU A 1 277 ? 0.422 -2.376 14.499 1.00 62.59 277 LEU A O 1
ATOM 2175 N N . VAL A 1 278 ? 1.610 -4.276 14.533 1.00 68.31 278 VAL A N 1
ATOM 2176 C CA . VAL A 1 278 ? 1.466 -4.523 15.961 1.00 68.31 278 VAL A CA 1
ATOM 2177 C C . VAL A 1 278 ? 2.138 -3.431 16.790 1.00 68.31 278 VAL A C 1
ATOM 2179 O O . VAL A 1 278 ? 1.499 -2.939 17.719 1.00 68.31 278 V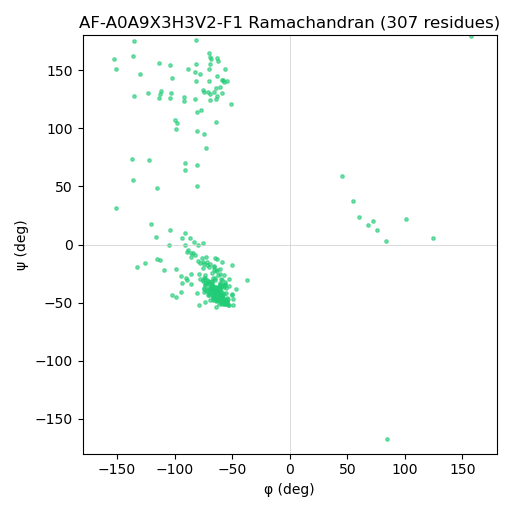AL A O 1
ATOM 2182 N N . SER A 1 279 ? 3.346 -2.961 16.449 1.00 66.25 279 SER A N 1
ATOM 2183 C CA . SER A 1 279 ? 3.991 -1.853 17.177 1.00 66.25 279 SER A CA 1
ATOM 2184 C C . SER A 1 279 ? 3.111 -0.599 17.174 1.00 66.25 279 SER A C 1
ATOM 2186 O O . SER A 1 279 ? 3.041 0.127 18.167 1.00 66.25 279 SER A O 1
ATOM 2188 N N . SER A 1 280 ? 2.371 -0.362 16.086 1.00 60.84 280 SER A N 1
ATOM 2189 C CA . SER A 1 280 ? 1.437 0.763 15.998 1.00 60.84 280 SER A CA 1
ATOM 2190 C C . SER A 1 280 ? 0.250 0.671 16.962 1.00 60.84 280 SER A C 1
ATOM 2192 O O . SER A 1 280 ? -0.365 1.685 17.288 1.00 60.84 280 SER A O 1
ATOM 2194 N N . TYR A 1 281 ? -0.074 -0.501 17.510 1.00 67.81 281 TYR A N 1
ATOM 2195 C CA . TYR A 1 281 ? -1.088 -0.577 18.560 1.00 67.81 281 TYR A CA 1
ATOM 2196 C C . TYR A 1 281 ? -0.668 0.156 19.840 1.00 67.81 281 TYR A C 1
ATOM 2198 O O . TYR A 1 281 ? -1.528 0.435 20.676 1.00 67.81 281 TYR A O 1
ATOM 2206 N N . GLY A 1 282 ? 0.603 0.564 19.971 1.00 65.06 282 GLY A N 1
ATOM 2207 C CA . GLY A 1 282 ? 1.075 1.452 21.038 1.00 65.06 282 GLY A CA 1
ATOM 2208 C C . GLY A 1 282 ? 0.265 2.747 21.157 1.00 65.06 282 GLY A C 1
ATOM 2209 O O . GLY A 1 282 ? 0.066 3.257 22.258 1.00 65.06 282 GLY A O 1
ATOM 2210 N N . TYR A 1 283 ? -0.294 3.245 20.052 1.00 60.38 283 TYR A N 1
ATOM 2211 C CA . TYR A 1 283 ? -1.156 4.427 20.075 1.00 60.38 283 TYR A CA 1
ATOM 2212 C C . TYR A 1 283 ? -2.523 4.146 20.728 1.00 60.38 283 TYR A C 1
ATOM 2214 O O . TYR A 1 283 ? -2.964 4.917 21.582 1.00 60.38 283 TYR A O 1
ATOM 2222 N N . LEU A 1 284 ? -3.162 3.013 20.404 1.00 67.50 284 LEU A N 1
ATOM 2223 C CA . LEU A 1 284 ? -4.390 2.558 21.075 1.00 67.50 284 LEU A CA 1
ATOM 2224 C C . LEU A 1 284 ? -4.121 2.241 22.552 1.00 67.50 284 LEU A C 1
ATOM 2226 O O . LEU A 1 284 ? -4.908 2.615 23.417 1.00 67.50 284 LEU A O 1
ATOM 2230 N N . GLN A 1 285 ? -2.990 1.600 22.850 1.00 76.62 285 GLN A N 1
ATOM 2231 C CA . GLN A 1 285 ? -2.567 1.301 24.215 1.00 76.62 285 GLN A CA 1
ATOM 2232 C C . GLN A 1 285 ? -2.489 2.571 25.069 1.00 76.62 285 GLN A C 1
ATOM 2234 O O . GLN A 1 285 ? -3.035 2.605 26.173 1.00 76.62 285 GLN A O 1
ATOM 2239 N N . LYS A 1 286 ? -1.861 3.628 24.542 1.00 69.56 286 LYS A N 1
ATOM 2240 C CA . LYS A 1 286 ? -1.783 4.928 25.208 1.00 69.56 286 LYS A CA 1
ATOM 2241 C C . LYS A 1 286 ? -3.168 5.554 25.412 1.00 69.56 286 LYS A C 1
ATOM 2243 O O . LYS A 1 286 ? -3.468 5.989 26.519 1.00 69.56 286 LYS A O 1
ATOM 2248 N N . ALA A 1 287 ? -4.027 5.537 24.391 1.00 61.31 287 ALA A N 1
ATOM 2249 C CA . ALA A 1 287 ? -5.380 6.095 24.480 1.00 61.31 287 ALA A CA 1
ATOM 2250 C C . ALA A 1 287 ? -6.263 5.368 25.517 1.00 61.31 287 ALA A C 1
ATOM 2252 O O . ALA A 1 287 ? -6.991 6.013 26.271 1.00 61.31 287 ALA A O 1
ATOM 2253 N N . LEU A 1 288 ? -6.166 4.035 25.607 1.00 70.25 288 LEU A N 1
ATOM 2254 C CA . LEU A 1 288 ? -6.843 3.240 26.640 1.00 70.25 288 LEU A CA 1
ATOM 2255 C C . LEU A 1 288 ? -6.385 3.643 28.046 1.00 70.25 288 LEU A C 1
ATOM 2257 O O . LEU A 1 288 ? -7.222 3.830 28.929 1.00 70.25 288 LEU A O 1
ATOM 2261 N N . ALA A 1 289 ? -5.073 3.817 28.244 1.00 79.19 289 ALA A N 1
ATOM 2262 C CA . ALA A 1 289 ? -4.511 4.239 29.524 1.00 79.19 289 ALA A CA 1
ATOM 2263 C C . ALA A 1 289 ? -4.994 5.646 29.921 1.00 79.19 289 ALA A C 1
ATOM 2265 O O . ALA A 1 289 ? -5.431 5.851 31.053 1.00 79.19 289 ALA A O 1
ATOM 2266 N N . GLU A 1 290 ? -4.989 6.592 28.979 1.00 73.31 290 GLU A N 1
ATOM 2267 C CA . GLU A 1 290 ? -5.486 7.961 29.182 1.00 73.31 290 GLU A CA 1
ATOM 2268 C C . GLU A 1 290 ? -6.998 8.011 29.464 1.00 73.31 290 GLU A C 1
ATOM 2270 O O . GLU A 1 290 ? -7.464 8.891 30.186 1.00 73.31 290 GLU A O 1
ATOM 2275 N N . ALA A 1 291 ? -7.770 7.050 28.948 1.00 67.38 291 ALA A N 1
ATOM 2276 C CA . ALA A 1 291 ? -9.200 6.895 29.223 1.00 67.38 291 ALA A CA 1
ATOM 2277 C C . ALA A 1 291 ? -9.510 6.130 30.530 1.00 67.38 291 ALA A C 1
ATOM 2279 O O . ALA A 1 291 ? -10.679 5.891 30.832 1.00 67.38 291 ALA A O 1
ATOM 2280 N N . GLY A 1 292 ? -8.494 5.719 31.299 1.00 80.50 292 GLY A N 1
ATOM 2281 C CA . GLY A 1 292 ? -8.660 4.939 32.533 1.00 80.50 292 GLY A CA 1
ATOM 2282 C C . GLY A 1 292 ? -9.002 3.458 32.313 1.00 80.50 292 GLY A C 1
ATOM 2283 O O . GLY A 1 292 ? -9.369 2.761 33.257 1.00 80.50 292 GLY A O 1
ATOM 2284 N N . ILE A 1 293 ? -8.871 2.952 31.084 1.00 81.81 293 ILE A N 1
ATOM 2285 C CA . ILE A 1 293 ? -9.124 1.555 30.705 1.00 81.81 293 ILE A CA 1
ATOM 2286 C C . ILE A 1 293 ? -7.811 0.767 30.844 1.00 81.81 293 ILE A C 1
ATOM 2288 O O . ILE A 1 293 ? -7.157 0.399 29.869 1.00 81.81 293 ILE A O 1
ATOM 2292 N N . ILE A 1 294 ? -7.383 0.572 32.094 1.00 89.69 294 ILE A N 1
ATOM 2293 C CA . ILE A 1 294 ? -6.023 0.111 32.417 1.00 89.69 294 ILE A CA 1
ATOM 2294 C C . ILE A 1 294 ? -5.777 -1.350 32.017 1.00 89.69 294 ILE A C 1
ATOM 2296 O O . ILE A 1 294 ? -4.726 -1.659 31.461 1.00 89.69 294 ILE A O 1
ATOM 2300 N N . THR A 1 295 ? -6.736 -2.252 32.246 1.00 90.75 295 THR A N 1
ATOM 2301 C CA . THR A 1 295 ? -6.548 -3.693 32.001 1.00 90.75 295 THR A CA 1
ATOM 2302 C C . THR A 1 295 ? -6.255 -3.999 30.533 1.00 90.75 295 THR A C 1
ATOM 2304 O O . THR A 1 295 ? -5.270 -4.670 30.226 1.00 90.75 295 THR A O 1
ATOM 2307 N N . GLU A 1 296 ? -7.072 -3.488 29.614 1.00 85.62 296 GLU A N 1
ATOM 2308 C CA . GLU A 1 296 ? -6.866 -3.680 28.180 1.00 85.62 296 GLU A CA 1
ATOM 2309 C C . GLU A 1 296 ? -5.607 -2.958 27.686 1.00 85.62 296 GLU A C 1
ATOM 2311 O O . GLU A 1 296 ? -4.907 -3.494 26.829 1.00 85.62 296 GLU A O 1
ATOM 2316 N N . ALA A 1 297 ? -5.269 -1.789 28.248 1.00 83.00 297 ALA A N 1
ATOM 2317 C CA . ALA A 1 297 ? -4.022 -1.096 27.926 1.00 83.00 297 ALA A CA 1
ATOM 2318 C C . ALA A 1 297 ? -2.791 -1.947 28.284 1.00 83.00 297 ALA A C 1
ATOM 2320 O O . ALA A 1 297 ? -1.873 -2.087 27.479 1.00 83.00 297 ALA A O 1
ATOM 2321 N N . GLU A 1 298 ? -2.761 -2.553 29.471 1.00 91.12 298 GLU A N 1
ATOM 2322 C CA . GLU A 1 298 ? -1.647 -3.407 29.901 1.00 91.12 298 GLU A CA 1
ATOM 2323 C C . GLU A 1 298 ? -1.542 -4.696 29.083 1.00 91.12 298 GLU A C 1
ATOM 2325 O O . GLU A 1 298 ? -0.441 -5.123 28.730 1.00 91.12 298 GLU A O 1
ATOM 2330 N N . GLN A 1 299 ? -2.674 -5.327 28.764 1.00 90.00 299 GLN A N 1
ATOM 2331 C CA . GLN A 1 299 ? -2.691 -6.519 27.915 1.00 90.00 299 GLN A CA 1
ATOM 2332 C C . GLN A 1 299 ? -2.200 -6.198 26.504 1.00 90.00 299 GLN A C 1
ATOM 2334 O O . GLN A 1 299 ? -1.364 -6.924 25.967 1.00 90.00 299 GLN A O 1
ATOM 2339 N N . LEU A 1 300 ? -2.664 -5.084 25.930 1.00 83.38 300 LEU A N 1
ATOM 2340 C CA . LEU A 1 300 ? -2.224 -4.630 24.617 1.00 83.38 300 LEU A CA 1
ATOM 2341 C C . LEU A 1 300 ? -0.736 -4.284 24.624 1.00 83.38 300 LEU A C 1
ATOM 2343 O O . LEU A 1 300 ? -0.029 -4.674 23.702 1.00 83.38 300 LEU A O 1
ATOM 2347 N N . LYS A 1 301 ? -0.231 -3.656 25.695 1.00 87.94 301 LYS A N 1
ATOM 2348 C CA . LYS A 1 301 ? 1.207 -3.432 25.877 1.00 87.94 301 LYS A CA 1
ATOM 2349 C C . LYS A 1 301 ? 1.998 -4.742 25.838 1.00 87.94 301 LYS A C 1
ATOM 2351 O O . LYS A 1 301 ? 2.968 -4.826 25.098 1.00 87.94 301 LYS A O 1
ATOM 2356 N N . LYS A 1 302 ? 1.574 -5.770 26.581 1.00 89.94 302 LYS A N 1
ATOM 2357 C CA . LYS A 1 302 ? 2.245 -7.086 26.579 1.00 89.94 302 LYS A CA 1
ATOM 2358 C C . LYS A 1 302 ? 2.244 -7.737 25.198 1.00 89.94 302 LYS A C 1
ATOM 2360 O O . LYS A 1 302 ? 3.227 -8.363 24.826 1.00 89.94 302 LYS A O 1
ATOM 2365 N N . TYR A 1 303 ? 1.144 -7.606 24.460 1.00 85.69 303 TYR A N 1
ATOM 2366 C CA . TYR A 1 303 ? 1.051 -8.097 23.089 1.00 85.69 303 TYR A CA 1
ATOM 2367 C C . TYR A 1 303 ? 2.024 -7.354 22.163 1.00 85.69 303 TYR A C 1
ATOM 2369 O O . TYR A 1 303 ? 2.791 -7.995 21.455 1.00 85.69 303 TYR A O 1
ATOM 2377 N N . ILE A 1 304 ? 2.069 -6.020 22.240 1.00 79.75 304 ILE A N 1
ATOM 2378 C CA . ILE A 1 304 ? 3.008 -5.188 21.474 1.00 79.75 304 ILE A CA 1
ATOM 2379 C C . ILE A 1 304 ? 4.460 -5.543 21.792 1.00 79.75 304 ILE A C 1
ATOM 2381 O O . ILE A 1 304 ? 5.247 -5.739 20.876 1.00 79.75 304 ILE A O 1
ATOM 2385 N N . ASP A 1 305 ? 4.804 -5.659 23.074 1.00 82.94 305 ASP A N 1
ATOM 2386 C CA . ASP A 1 305 ? 6.165 -5.981 23.517 1.00 82.94 305 ASP A CA 1
ATOM 2387 C C . ASP A 1 305 ? 6.599 -7.400 23.093 1.00 82.94 305 ASP A C 1
ATOM 2389 O O . ASP A 1 305 ? 7.785 -7.705 23.103 1.00 82.94 305 ASP A O 1
ATOM 2393 N N . LYS A 1 306 ? 5.647 -8.288 22.770 1.00 83.75 306 LYS A N 1
ATOM 2394 C CA . LYS A 1 306 ? 5.909 -9.668 22.334 1.00 83.75 306 LYS A CA 1
ATOM 2395 C C . LYS A 1 306 ? 5.965 -9.809 20.813 1.00 83.75 306 LYS A C 1
ATOM 2397 O O . LYS A 1 306 ? 6.747 -10.599 20.300 1.00 83.75 306 LYS A O 1
ATOM 2402 N N . GLU A 1 307 ? 5.069 -9.126 20.111 1.00 78.69 307 GLU A N 1
ATOM 2403 C CA . GLU A 1 307 ? 4.771 -9.370 18.695 1.00 78.69 307 GLU A CA 1
ATOM 2404 C C . GLU A 1 307 ? 5.145 -8.179 17.799 1.00 78.69 307 GLU A C 1
ATOM 2406 O O . GLU A 1 307 ? 5.119 -8.306 16.576 1.00 78.69 307 GLU A O 1
ATOM 2411 N N . GLY A 1 308 ? 5.436 -7.017 18.392 1.00 59.97 308 GLY A N 1
ATOM 2412 C CA . GLY A 1 308 ? 5.667 -5.752 17.702 1.00 59.97 308 GLY A CA 1
ATOM 2413 C C . GLY A 1 308 ? 7.134 -5.386 17.497 1.00 59.97 308 GLY A C 1
ATOM 2414 O O . GLY A 1 308 ? 7.386 -4.575 16.611 1.00 59.97 308 GLY A O 1
ATOM 2415 N N . MET A 1 309 ? 8.065 -5.951 18.278 1.00 58.41 309 MET A N 1
ATOM 2416 C CA . MET A 1 309 ? 9.529 -5.919 18.096 1.00 58.41 309 MET A CA 1
ATOM 2417 C C . MET A 1 309 ? 10.189 -7.027 18.917 1.00 58.41 309 MET A C 1
ATOM 2419 O O . MET A 1 309 ? 9.887 -7.093 20.127 1.00 58.41 309 MET A O 1
#

Foldseek 3Di:
DPVVVVVVVVVVLVVLLLVLLFALLLQLQDQQDDDDVVLLVCLLVDDLLSLLSVLSSVLSNVCNVPVVCQQDAGDPSNVVSLVSCCVVPVPDLSNLVSCCSHVHQELVSLCSLCVDDLPRSSSLLVVLLSCVLVVVLVSVLVSLVSCVVSVNQDQLLLLQLLLQLVLCPPAQEEEEEDSSNVSNVSCCCVVVVRPVRRHYHYLRSLCSCSDPVSVVSVPDDPDLPDDCVPCVVPVRHYDYDDQAHADDPPPCLVSLLVSLVSSLVTDAADHSSSLQSLLSCLNSLVNCVVNVVPPSSVSSVVSNVVRND

Mean predicted aligned error: 12.17 Å

Solvent-accessible surface area (backbone atoms only — not comparable to full-atom values): 17002 Å² total; per-residue (Å²): 143,71,74,66,61,60,58,53,57,54,53,52,51,52,56,47,49,61,61,35,34,51,54,47,71,54,30,73,66,52,87,63,75,78,81,51,65,73,58,66,76,45,55,90,82,50,51,62,69,54,45,44,39,53,43,44,41,53,50,36,40,57,26,68,78,41,73,89,48,84,60,54,84,75,49,73,69,42,50,52,46,47,53,49,37,55,70,79,41,68,90,40,71,56,52,35,55,52,50,27,45,66,74,32,60,44,70,69,37,31,51,48,40,57,71,48,77,94,72,58,67,57,48,36,68,57,26,26,50,26,20,57,65,71,67,35,62,72,52,26,50,51,31,52,54,47,37,54,76,70,60,72,63,46,70,52,47,49,50,49,8,42,49,54,50,63,73,44,68,97,43,58,29,40,38,17,66,46,68,48,36,40,52,21,36,48,43,22,26,73,73,67,60,46,70,67,85,47,42,78,48,43,36,63,59,17,62,38,57,88,39,74,68,41,35,62,57,31,70,59,78,80,48,61,75,55,61,69,80,77,50,61,89,42,58,90,45,47,42,77,45,47,91,29,50,59,69,54,80,77,67,48,55,70,56,53,51,53,50,48,54,52,56,74,71,47,67,82,57,84,45,50,31,36,14,37,57,36,42,30,46,54,36,46,24,51,43,29,44,77,67,69,42,49,70,60,18,54,52,47,45,55,48,26,64,66,41,20,103

Nearest PDB structures (foldseek):
  3d8h-assembly1_A  TM=2.758E-01  e=1.885E+00  Cryptosporidium parvum Iowa II

Sequence (309 aa):
MKSVLLALLFISSLAVGQNAAIPFELERFKEYPMIDKEVSDNLEDMTAGELLLVFHAEYKRIRAKKPSHYFPELSDLQKEIKDLIESKYPDHEANALVQFLESGCIKENLQNLISHPAEIKVLLPYQFMAAFALEETKMEKTYIDAMLREGMFSDVLKTWGELAVKSSDGLESIMTNGMQDLLAVRYAQQIKNISPDMMVANKFVQKCGLSEEASAFGRLWFAPTLEKNVISPFSARLKVVGIGFAFESPAGSNLMKQTAIRILQGSVSQTPADQGLVSSYGYLQKALAEAGIITEAEQLKKYIDKEGM

pLDDT: mean 70.04, std 18.64, range [29.28, 95.06]

Secondary structure (DSSP, 8-state):
--HHHHHHHHHHHHHHHHHHHS-GGG-TTS--PPPPHHHHTTGGG--HHHHHHHHHHHHHHHHHH-TT-SSPPPPHHHHHHHHHHHHH-TTSTHHHHHHHHHH-S-HHHHHHHHHS-TT-GGGHHHHHHHHHHTT-HHHHHHHHHHHHHTT-S-HHHHHHHHHHHHTTTT-SEEEESSHHHHHHHHHHHHTS-SSTTSEEEEHHHHTT-SSHHHHHHHT----TT--HHHHTTTTTTEEEESTTPPPPSSTTHHHHHHHHHHHHTSPPP-SHHHHHHHHHHHHHHHHHHHTT-HHHHHHHHHHHHHH--